Protein AF-A0AAV7REN8-F1 (afdb_monomer_lite)

Foldseek 3Di:
DDDDDDDDDDPPDPVVVPPDPPPPPDPDDPDDDDDDDDDDDDPDPPPPDDPVNVVVVVVVVVVVVVVVVVVVVVVVVVVVVVVVVVVVVVVVVVVVVVVVVVVVVVVVVVVVVVVVVVVVVVVVVVVVVCVVCVVPDDDPDDDPPQDQVCQVVVVQVVVCVVVDPPPPDRDDDPDDDDDDDDPPDDDPDPPDPPPDDPPDPDDDDDDDDDDDDDDDDDDD

Organism: Pleurodeles waltl (NCBI:txid8319)

Secondary structure (DSSP, 8-state):
-------------GGGGG------------PPPPS----PPP--------HHHHHHHHHHHHHHHHHHHHHHHHHHHHHHHHHHHHHHHHHHHHHHHHHHHHHHHHHHHHHHHHHHHHHHHHHHHHHHHHHHTTT--------TTS-TTTHHHHHHHHHHHHH-TT--S----S--------TTS---PPPP----------------------------

Radius of gyration: 48.17 Å; chains: 1; bounding box: 100×64×139 Å

Structure (mmCIF, N/CA/C/O backbone):
data_AF-A0AAV7REN8-F1
#
_entry.id   AF-A0AAV7REN8-F1
#
loop_
_atom_site.group_PDB
_atom_site.id
_atom_site.type_symbol
_atom_site.label_atom_id
_atom_site.label_alt_id
_atom_site.label_comp_id
_atom_site.label_asym_id
_atom_site.label_entity_id
_atom_site.label_seq_id
_atom_site.pdbx_PDB_ins_code
_atom_site.Cartn_x
_atom_site.Cartn_y
_atom_site.Cartn_z
_atom_site.occupancy
_atom_site.B_iso_or_equiv
_atom_site.auth_seq_id
_atom_site.auth_comp_id
_atom_site.auth_asym_id
_atom_site.auth_atom_id
_atom_site.pdbx_PDB_model_num
ATOM 1 N N . MET A 1 1 ? 22.027 20.955 16.875 1.00 44.16 1 MET A N 1
ATOM 2 C CA . MET A 1 1 ? 20.876 20.487 17.675 1.00 44.16 1 MET A CA 1
ATOM 3 C C . MET A 1 1 ? 19.980 19.649 16.776 1.00 44.16 1 MET A C 1
ATOM 5 O O . MET A 1 1 ? 19.365 20.213 15.886 1.00 44.16 1 MET A O 1
ATOM 9 N N . ALA A 1 2 ? 19.964 18.328 16.948 1.00 39.72 2 ALA A N 1
ATOM 10 C CA . ALA A 1 2 ? 19.007 17.435 16.291 1.00 39.72 2 ALA A CA 1
ATOM 11 C C . ALA A 1 2 ? 18.850 16.189 17.174 1.00 39.72 2 ALA A C 1
ATOM 13 O O . ALA A 1 2 ? 19.789 15.409 17.321 1.00 39.72 2 ALA A O 1
ATOM 14 N N . THR A 1 3 ? 17.705 16.052 17.839 1.00 47.38 3 THR A N 1
ATOM 15 C CA . THR A 1 3 ? 17.376 14.899 18.680 1.00 47.38 3 THR A CA 1
ATOM 16 C C . THR A 1 3 ? 16.633 13.859 17.845 1.00 47.38 3 THR A C 1
ATOM 18 O O . THR A 1 3 ? 15.525 14.088 17.369 1.00 47.38 3 THR A O 1
ATOM 21 N N . ASN A 1 4 ? 17.263 12.697 17.667 1.00 43.22 4 ASN A N 1
ATOM 22 C CA . ASN A 1 4 ? 16.641 11.503 17.107 1.00 43.22 4 ASN A CA 1
ATOM 23 C C . ASN A 1 4 ? 15.740 10.857 18.168 1.00 43.22 4 ASN A C 1
ATOM 25 O O . ASN A 1 4 ? 16.239 10.320 19.155 1.00 43.22 4 ASN A O 1
ATOM 29 N N . TYR A 1 5 ? 14.424 10.862 17.954 1.00 44.75 5 TYR A N 1
ATOM 30 C CA . TYR A 1 5 ? 13.487 10.039 18.721 1.00 44.75 5 TYR A CA 1
ATOM 31 C C . TYR A 1 5 ? 13.085 8.814 17.898 1.00 44.75 5 TYR A C 1
ATOM 33 O O . TYR A 1 5 ? 12.118 8.835 17.140 1.00 44.75 5 TYR A O 1
ATOM 41 N N . ALA A 1 6 ? 13.825 7.721 18.073 1.00 46.59 6 ALA A N 1
ATOM 42 C CA . ALA A 1 6 ? 13.421 6.401 17.607 1.00 46.59 6 ALA A CA 1
ATOM 43 C C . ALA A 1 6 ? 12.440 5.788 18.622 1.00 46.59 6 ALA A C 1
ATOM 45 O O . ALA A 1 6 ? 12.844 5.242 19.648 1.00 46.59 6 ALA A O 1
ATOM 46 N N . LYS A 1 7 ? 11.131 5.878 18.356 1.00 51.00 7 LYS A N 1
ATOM 47 C CA . LYS A 1 7 ? 10.121 5.116 19.106 1.00 51.00 7 LYS A CA 1
ATOM 48 C C . LYS A 1 7 ? 10.040 3.698 18.540 1.00 51.00 7 LYS A C 1
ATOM 50 O O . LYS A 1 7 ? 9.391 3.448 17.529 1.00 51.00 7 LYS A O 1
ATOM 55 N N . LYS A 1 8 ? 10.711 2.771 19.220 1.00 47.91 8 LYS A N 1
ATOM 56 C CA . LYS A 1 8 ? 10.604 1.323 19.021 1.00 47.91 8 LYS A CA 1
ATOM 57 C C . LYS A 1 8 ? 9.219 0.875 19.513 1.00 47.91 8 LYS A C 1
ATOM 59 O O . LYS A 1 8 ? 9.011 0.744 20.714 1.00 47.91 8 LYS A O 1
ATOM 64 N N . LYS A 1 9 ? 8.254 0.696 18.605 1.00 52.25 9 LYS A N 1
ATOM 65 C CA . LYS A 1 9 ? 6.974 0.048 18.932 1.00 52.25 9 LYS A CA 1
ATOM 66 C C . LYS A 1 9 ? 7.249 -1.435 19.179 1.00 52.25 9 LYS A C 1
ATOM 68 O O . LYS A 1 9 ? 7.664 -2.147 18.269 1.00 52.25 9 LYS A O 1
ATOM 73 N N . GLN A 1 10 ? 7.075 -1.880 20.419 1.00 50.72 10 GLN A N 1
ATOM 74 C CA . GLN A 1 10 ? 7.003 -3.300 20.736 1.00 50.72 10 GLN A CA 1
ATOM 75 C C . GLN A 1 10 ? 5.654 -3.817 20.228 1.00 50.72 10 GLN A C 1
ATOM 77 O O . GLN A 1 10 ? 4.607 -3.360 20.674 1.00 50.72 10 GLN A O 1
ATOM 82 N N . ASN A 1 11 ? 5.690 -4.729 19.255 1.00 45.84 11 ASN A N 1
ATOM 83 C CA . ASN A 1 11 ? 4.548 -5.566 18.905 1.00 45.84 11 ASN A CA 1
ATOM 84 C C . ASN A 1 11 ? 4.385 -6.597 20.023 1.00 45.84 11 ASN A C 1
ATOM 86 O O . ASN A 1 11 ? 5.053 -7.630 20.015 1.00 45.84 11 ASN A O 1
ATOM 90 N N . THR A 1 12 ? 3.535 -6.302 21.000 1.00 50.75 12 THR A N 1
ATOM 91 C CA . THR A 1 12 ? 3.044 -7.310 21.938 1.00 50.75 12 THR A CA 1
ATOM 92 C C . THR A 1 12 ? 2.030 -8.166 21.186 1.00 50.75 12 THR A C 1
ATOM 94 O O . THR A 1 12 ? 1.007 -7.678 20.710 1.00 50.75 12 THR A O 1
ATOM 97 N N . SER A 1 13 ? 2.371 -9.435 20.991 1.00 57.06 13 SER A N 1
ATOM 98 C CA . SER A 1 13 ? 1.540 -10.414 20.296 1.00 57.06 13 SER A CA 1
ATOM 99 C C . SER A 1 13 ? 0.243 -10.644 21.074 1.00 57.06 13 SER A C 1
ATOM 101 O O . SER A 1 13 ? 0.289 -10.899 22.275 1.00 57.06 13 SER A O 1
ATOM 103 N N . MET A 1 14 ? -0.914 -10.642 20.399 1.00 54.78 14 MET A N 1
ATOM 104 C CA . MET A 1 14 ? -2.210 -10.964 21.026 1.00 54.78 14 MET A CA 1
ATOM 105 C C . MET A 1 14 ? -2.250 -12.363 21.675 1.00 54.78 14 MET A C 1
ATOM 107 O O . MET A 1 14 ? -3.144 -12.644 22.469 1.00 54.78 14 MET A O 1
ATOM 111 N N . LYS A 1 15 ? -1.275 -13.241 21.388 1.00 58.03 15 LYS A N 1
ATOM 112 C CA . LYS A 1 15 ? -1.126 -14.530 22.081 1.00 58.03 15 LYS A CA 1
ATOM 113 C C . LYS A 1 15 ? -0.759 -14.392 23.563 1.00 58.03 15 LYS A C 1
ATOM 115 O O . LYS A 1 15 ? -1.138 -15.270 24.331 1.00 58.03 15 LYS A O 1
ATOM 120 N N . ASP A 1 16 ? -0.095 -13.311 23.969 1.00 57.00 16 ASP A N 1
ATOM 121 C CA . ASP A 1 16 ? 0.385 -13.153 25.350 1.00 57.00 16 ASP A CA 1
ATOM 122 C C . ASP A 1 16 ? -0.708 -12.656 26.314 1.00 57.00 16 ASP A C 1
ATOM 124 O O . ASP A 1 16 ? -0.565 -12.775 27.526 1.00 57.00 16 ASP A O 1
ATOM 128 N N . MET A 1 17 ? -1.844 -12.164 25.800 1.00 55.62 17 MET A N 1
ATOM 129 C CA . MET A 1 17 ? -2.991 -11.738 26.620 1.00 55.62 17 MET A CA 1
ATOM 130 C C . MET A 1 17 ? -3.976 -12.872 26.953 1.00 55.62 17 MET A C 1
ATOM 132 O O . MET A 1 17 ? -4.926 -12.660 27.701 1.00 55.62 17 MET A O 1
ATOM 136 N N . LEU A 1 18 ? -3.762 -14.079 26.417 1.00 54.84 18 LEU A N 1
ATOM 137 C CA . LEU A 1 18 ? -4.640 -15.245 26.598 1.00 54.84 18 LEU A CA 1
ATOM 138 C C . LEU A 1 18 ? -4.083 -16.280 27.592 1.00 54.84 18 LEU A C 1
ATOM 140 O O . LEU A 1 18 ? -4.470 -17.452 27.553 1.00 54.84 18 LEU A O 1
ATOM 144 N N . GLN A 1 19 ? -3.205 -15.870 28.512 1.00 53.00 19 GLN A N 1
ATOM 145 C CA . GLN A 1 19 ? -2.880 -16.692 29.679 1.00 53.00 19 GLN A CA 1
ATOM 146 C C . GLN A 1 19 ? -4.094 -16.751 30.611 1.00 53.00 19 GLN A C 1
ATOM 148 O O . GLN A 1 19 ? -4.355 -15.858 31.413 1.00 53.00 19 GLN A O 1
ATOM 153 N N . LYS A 1 20 ? -4.865 -17.829 30.451 1.00 54.38 20 LYS A N 1
ATOM 154 C CA . LYS A 1 20 ? -5.934 -18.235 31.362 1.00 54.38 20 LYS A CA 1
ATOM 155 C C . LYS A 1 20 ? -5.379 -18.301 32.795 1.00 54.38 20 LYS A C 1
ATOM 157 O O . LYS A 1 20 ? -4.317 -18.897 32.975 1.00 54.38 20 LYS A O 1
ATOM 162 N N . PRO A 1 21 ? -6.073 -17.761 33.810 1.00 51.25 21 PRO A N 1
ATOM 163 C CA . PRO A 1 21 ? -5.724 -18.052 35.190 1.00 51.25 21 PRO A CA 1
ATOM 164 C C . PRO A 1 21 ? -5.939 -19.545 35.456 1.00 51.25 21 PRO A C 1
ATOM 166 O O . PRO A 1 21 ? -7.007 -20.099 35.186 1.00 51.25 21 PRO A O 1
ATOM 169 N N . ASP A 1 22 ? -4.887 -20.187 35.952 1.00 44.84 22 ASP A N 1
ATOM 170 C CA . ASP A 1 22 ? -4.844 -21.595 36.320 1.00 44.84 22 ASP A CA 1
ATOM 171 C C . ASP A 1 22 ? -5.671 -21.803 37.602 1.00 44.84 22 ASP A C 1
ATOM 173 O O . ASP A 1 22 ? -5.183 -21.701 38.727 1.00 44.84 22 ASP A O 1
ATOM 177 N N . LEU A 1 23 ? -6.979 -22.014 37.443 1.00 51.75 23 LEU A N 1
ATOM 178 C CA . LEU A 1 23 ? -7.896 -22.372 38.527 1.00 51.75 23 LEU A CA 1
ATOM 179 C C . LEU A 1 23 ? -7.771 -23.871 38.822 1.00 51.75 23 LEU A C 1
ATOM 181 O O . LEU A 1 23 ? -8.665 -24.663 38.532 1.00 51.75 23 LEU A O 1
ATOM 185 N N . THR A 1 24 ? -6.652 -24.259 39.434 1.00 44.69 24 THR A N 1
ATOM 186 C CA . THR A 1 24 ? -6.534 -25.564 40.093 1.00 44.69 24 THR A CA 1
ATOM 187 C C . THR A 1 24 ? -6.873 -25.402 41.573 1.00 44.69 24 THR A C 1
ATOM 189 O O . THR A 1 24 ? -6.007 -25.314 42.440 1.00 44.69 24 THR A O 1
ATOM 192 N N . THR A 1 25 ? -8.168 -25.339 41.876 1.00 50.00 25 THR A N 1
ATOM 193 C CA . THR A 1 25 ? -8.682 -25.481 43.241 1.00 50.00 25 THR A CA 1
ATOM 194 C C . THR A 1 25 ? -8.560 -26.950 43.649 1.00 50.00 25 THR A C 1
ATOM 196 O O . THR A 1 25 ? -9.419 -27.766 43.331 1.00 50.00 25 THR A O 1
ATOM 199 N N . ARG A 1 26 ? -7.481 -27.310 44.350 1.00 40.78 26 ARG A N 1
ATOM 200 C CA . ARG A 1 26 ? -7.369 -28.593 45.055 1.00 40.78 26 ARG A CA 1
ATOM 201 C C . ARG A 1 26 ? -7.635 -28.353 46.538 1.00 40.78 26 ARG A C 1
ATOM 203 O O . ARG A 1 26 ? -6.718 -28.108 47.312 1.00 40.78 26 ARG A O 1
ATOM 210 N N . VAL A 1 27 ? -8.910 -28.414 46.919 1.00 48.69 27 VAL A N 1
ATOM 211 C CA . VAL A 1 27 ? -9.302 -28.676 48.308 1.00 48.69 27 VAL A CA 1
ATOM 212 C C . VAL A 1 27 ? -8.974 -30.144 48.562 1.00 48.69 27 VAL A C 1
ATOM 214 O O . VAL A 1 27 ? -9.631 -31.032 48.029 1.00 48.69 27 VAL A O 1
ATOM 217 N N . GLN A 1 28 ? -7.907 -30.398 49.312 1.00 45.88 28 GLN A N 1
ATOM 218 C CA . GLN A 1 28 ? -7.601 -31.715 49.852 1.00 45.88 28 GLN A CA 1
ATOM 219 C C . GLN A 1 28 ? -7.585 -31.562 51.370 1.00 45.88 28 GLN A C 1
ATOM 221 O O . GLN A 1 28 ? -6.652 -31.003 51.937 1.00 45.88 28 GLN A O 1
ATOM 226 N N . GLY A 1 29 ? -8.678 -31.989 51.989 1.00 42.97 29 GLY A N 1
ATOM 227 C CA . GLY A 1 29 ? -8.903 -31.944 53.427 1.00 42.97 29 GLY A CA 1
ATOM 228 C C . GLY A 1 29 ? -9.813 -33.091 53.842 1.00 42.97 29 GLY A C 1
ATOM 229 O O . GLY A 1 29 ? -10.822 -32.855 54.487 1.00 42.97 29 GLY A O 1
ATOM 230 N N . ASP A 1 30 ? -9.473 -34.309 53.419 1.00 50.91 30 ASP A N 1
ATOM 231 C CA . ASP A 1 30 ? -9.936 -35.532 54.075 1.00 50.91 30 ASP A CA 1
ATOM 232 C C . ASP A 1 30 ? -8.805 -35.980 55.003 1.00 50.91 30 ASP A C 1
ATOM 234 O O . ASP A 1 30 ? -7.856 -36.642 54.576 1.00 50.91 30 ASP A O 1
ATOM 238 N N . GLU A 1 31 ? -8.876 -35.561 56.265 1.00 48.84 31 GLU A N 1
ATOM 239 C CA . GLU A 1 31 ? -8.085 -36.152 57.340 1.00 48.84 31 GLU A CA 1
ATOM 240 C C . GLU A 1 31 ? -9.005 -37.080 58.156 1.00 48.84 31 GLU A C 1
ATOM 242 O O . GLU A 1 31 ? -10.063 -36.642 58.621 1.00 48.84 31 GLU A O 1
ATOM 247 N N . PRO A 1 32 ? -8.663 -38.371 58.313 1.00 53.31 32 PRO A N 1
ATOM 248 C CA . PRO A 1 32 ? -9.454 -39.295 59.108 1.00 53.31 32 PRO A CA 1
ATOM 249 C C . PRO A 1 32 ? -9.181 -39.076 60.601 1.00 53.31 32 PRO A C 1
ATOM 251 O O . PRO A 1 32 ? -8.044 -39.158 61.063 1.00 53.31 32 PRO A O 1
ATOM 254 N N . LEU A 1 33 ? -10.245 -38.844 61.371 1.00 53.09 33 LEU A N 1
ATOM 255 C CA . LEU A 1 33 ? -10.188 -38.793 62.832 1.00 53.09 33 LEU A CA 1
ATOM 256 C C . LEU A 1 33 ? -9.818 -40.175 63.422 1.00 53.09 33 LEU A C 1
ATOM 258 O O . LEU A 1 33 ? -10.378 -41.190 62.995 1.00 53.09 33 LEU A O 1
ATOM 262 N N . PRO A 1 34 ? -8.922 -40.238 64.426 1.00 61.75 34 PRO A N 1
ATOM 263 C CA . PRO A 1 34 ? -8.568 -41.476 65.114 1.00 61.75 34 PRO A CA 1
ATOM 264 C C . PRO A 1 34 ? -9.673 -41.912 66.096 1.00 61.75 34 PRO A C 1
ATOM 266 O O . PRO A 1 34 ? -10.331 -41.061 66.703 1.00 61.75 34 PRO A O 1
ATOM 269 N N . PRO A 1 35 ? -9.875 -43.224 66.319 1.00 56.56 35 PRO A N 1
ATOM 270 C CA . PRO A 1 35 ? -10.833 -43.703 67.299 1.00 56.56 35 PRO A CA 1
ATOM 271 C C . PRO A 1 35 ? -10.209 -43.719 68.700 1.00 56.56 35 PRO A C 1
ATOM 273 O O . PRO A 1 35 ? -9.166 -44.327 68.924 1.00 56.56 35 PRO A O 1
ATOM 276 N N . GLY A 1 36 ? -10.916 -43.121 69.658 1.00 56.91 36 GLY A N 1
ATOM 277 C CA . GLY A 1 36 ? -10.794 -43.468 71.072 1.00 56.91 36 GLY A CA 1
ATOM 278 C C . GLY A 1 36 ? -9.757 -42.683 71.871 1.00 56.91 36 GLY A C 1
ATOM 279 O O . GLY A 1 36 ? -8.649 -43.155 72.101 1.00 56.91 36 GLY A O 1
ATOM 280 N N . GLN A 1 37 ? -10.191 -41.563 72.449 1.00 46.50 37 GLN A N 1
ATOM 281 C CA . GLN A 1 37 ? -9.784 -41.197 73.804 1.00 46.50 37 GLN A CA 1
ATOM 282 C C . GLN A 1 37 ? -11.034 -40.823 74.601 1.00 46.50 37 GLN A C 1
ATOM 284 O O . GLN A 1 37 ? -11.769 -39.903 74.249 1.00 46.50 37 GLN A O 1
ATOM 289 N N . LEU A 1 38 ? -11.287 -41.613 75.645 1.00 52.88 38 LEU A N 1
ATOM 290 C CA . LEU A 1 38 ? -12.213 -41.317 76.731 1.00 52.88 38 LEU A CA 1
ATOM 291 C C . LEU A 1 38 ? -11.809 -39.976 77.350 1.00 52.88 38 LEU A C 1
ATOM 293 O O . LEU A 1 38 ? -10.832 -39.905 78.089 1.00 52.88 38 LEU A O 1
ATOM 297 N N . LEU A 1 39 ? -12.551 -38.923 77.019 1.00 44.59 39 LEU A N 1
ATOM 298 C CA . LEU A 1 39 ? -12.510 -37.660 77.739 1.00 44.59 39 LEU A CA 1
ATOM 299 C C . LEU A 1 39 ? -13.507 -37.774 78.887 1.00 44.59 39 LEU A C 1
ATOM 301 O O . LEU A 1 39 ? -14.707 -37.958 78.676 1.00 44.59 39 LEU A O 1
ATOM 305 N N . GLU A 1 40 ? -12.962 -37.751 80.098 1.00 49.78 40 GLU A N 1
ATOM 306 C CA . GLU A 1 40 ? -13.701 -37.715 81.349 1.00 49.78 40 GLU A CA 1
ATOM 307 C C . GLU A 1 40 ? -14.786 -36.639 81.291 1.00 49.78 40 GLU A C 1
ATOM 309 O O . GLU A 1 40 ? -14.545 -35.493 80.910 1.00 49.78 40 GLU A O 1
ATOM 314 N N . MET A 1 41 ? -15.997 -37.038 81.668 1.00 50.69 41 MET A N 1
ATOM 315 C CA . MET A 1 41 ? -17.112 -36.132 81.879 1.00 50.69 41 MET A CA 1
ATOM 316 C C . MET A 1 41 ? -16.744 -35.140 82.994 1.00 50.69 41 MET A C 1
ATOM 318 O O . MET A 1 41 ? -16.552 -35.581 84.131 1.00 50.69 41 MET A O 1
ATOM 322 N N . PRO A 1 42 ? -16.694 -33.817 82.749 1.00 49.34 42 PRO A N 1
ATOM 323 C CA . PRO A 1 42 ? -16.816 -32.878 83.844 1.00 49.34 42 PRO A CA 1
ATOM 324 C C . PRO A 1 42 ? -18.241 -33.009 84.378 1.00 49.34 42 PRO A C 1
ATOM 326 O O . PRO A 1 42 ? -19.220 -32.827 83.657 1.00 49.34 42 PRO A O 1
ATOM 329 N N . THR A 1 43 ? -18.337 -33.396 85.644 1.00 46.78 43 THR A N 1
ATOM 330 C CA . THR A 1 43 ? -19.567 -33.447 86.422 1.00 46.78 43 THR A CA 1
ATOM 331 C C . THR A 1 43 ? -20.368 -32.168 86.208 1.00 46.78 43 THR A C 1
ATOM 333 O O . THR A 1 43 ? -19.888 -31.071 86.506 1.00 46.78 43 THR A O 1
ATOM 336 N N . ASP A 1 44 ? -21.586 -32.332 85.691 1.00 47.78 44 ASP A N 1
ATOM 337 C CA . ASP A 1 44 ? -22.588 -31.286 85.538 1.00 47.78 44 ASP A CA 1
ATOM 338 C C . ASP A 1 44 ? -22.726 -30.488 86.836 1.00 47.78 44 ASP A C 1
ATOM 340 O O . ASP A 1 44 ? -23.378 -30.905 87.793 1.00 47.78 44 ASP A O 1
ATOM 344 N N . THR A 1 45 ? -22.145 -29.294 86.851 1.00 45.19 45 THR A N 1
ATOM 345 C CA . THR A 1 45 ? -22.630 -28.220 87.710 1.00 45.19 45 THR A CA 1
ATOM 346 C C . THR A 1 45 ? -23.492 -27.339 86.816 1.00 45.19 45 THR A C 1
ATOM 348 O O . THR A 1 45 ? -23.037 -26.330 86.285 1.00 45.19 45 THR A O 1
ATOM 351 N N . GLN A 1 46 ? -24.734 -27.774 86.572 1.00 48.94 46 GLN A N 1
ATOM 352 C CA . GLN A 1 46 ? -25.757 -26.930 85.956 1.00 48.94 46 GLN A CA 1
ATOM 353 C C . GLN A 1 46 ? -26.089 -25.791 86.920 1.00 48.94 46 GLN A C 1
ATOM 355 O O . GLN A 1 46 ? -26.961 -25.900 87.781 1.00 48.94 46 GLN A O 1
ATOM 360 N N . THR A 1 47 ? -25.393 -24.672 86.762 1.00 55.12 47 THR A N 1
ATOM 361 C CA . THR A 1 47 ? -25.883 -23.382 87.235 1.00 55.12 47 THR A CA 1
ATOM 362 C C . THR A 1 47 ? -27.097 -23.026 86.368 1.00 55.12 47 THR A C 1
ATOM 364 O O . THR A 1 47 ? -26.985 -23.046 85.139 1.00 55.12 47 THR A O 1
ATOM 367 N N . PRO A 1 48 ? -28.279 -22.747 86.944 1.00 47.91 48 PRO A N 1
ATOM 368 C CA . PRO A 1 48 ? -29.468 -22.454 86.158 1.00 47.91 48 PRO A CA 1
ATOM 369 C C . PRO A 1 48 ? -29.255 -21.143 85.398 1.00 47.91 48 PRO A C 1
ATOM 371 O O . PRO A 1 48 ? -29.220 -20.078 86.006 1.00 47.91 48 PRO A O 1
ATOM 374 N N . ALA A 1 49 ? -29.111 -21.230 84.072 1.00 52.19 49 ALA A N 1
ATOM 375 C CA . ALA A 1 49 ? -29.065 -20.066 83.196 1.00 52.19 49 ALA A CA 1
ATOM 376 C C . ALA A 1 49 ? -30.298 -19.192 83.458 1.00 52.19 49 ALA A C 1
ATOM 378 O O . ALA A 1 49 ? -31.447 -19.593 83.222 1.00 52.19 49 ALA A O 1
ATOM 379 N N . THR A 1 50 ? -30.045 -18.006 83.993 1.00 56.91 50 THR A N 1
ATOM 380 C CA . THR A 1 50 ? -31.036 -16.982 84.294 1.00 56.91 50 THR A CA 1
ATOM 381 C C . THR A 1 50 ? -31.759 -16.585 83.003 1.00 56.91 50 THR A C 1
ATOM 383 O O . THR A 1 50 ? -31.177 -16.594 81.920 1.00 56.91 50 THR A O 1
ATOM 386 N N . LYS A 1 51 ? -33.055 -16.239 83.072 1.00 60.28 51 LYS A N 1
ATOM 387 C CA . LYS A 1 51 ? -33.846 -15.812 81.890 1.00 60.28 51 LYS A CA 1
ATOM 388 C C . LYS A 1 51 ? -33.180 -14.675 81.093 1.00 60.28 51 LYS A C 1
ATOM 390 O O . LYS A 1 51 ? -33.450 -14.530 79.903 1.00 60.28 51 LYS A O 1
ATOM 395 N N . GLU A 1 52 ? -32.311 -13.911 81.745 1.00 61.84 52 GLU A N 1
ATOM 396 C CA . GLU A 1 52 ? -31.516 -12.821 81.183 1.00 61.84 52 GLU A CA 1
ATOM 397 C C . GLU A 1 52 ? -30.451 -13.308 80.177 1.00 61.84 52 GLU A C 1
ATOM 399 O O . GLU A 1 52 ? -30.305 -12.697 79.119 1.00 61.84 52 GLU A O 1
ATOM 404 N N . ASP A 1 53 ? -29.812 -14.464 80.400 1.00 69.56 53 ASP A N 1
ATOM 405 C CA . ASP A 1 53 ? -28.751 -14.994 79.520 1.00 69.56 53 ASP A CA 1
ATOM 406 C C . ASP A 1 53 ? -29.291 -15.462 78.160 1.00 69.56 53 ASP A C 1
ATOM 408 O O . ASP A 1 53 ? -28.666 -15.277 77.114 1.00 69.56 53 ASP A O 1
ATOM 412 N N . LYS A 1 54 ? -30.505 -16.028 78.147 1.00 76.44 54 LYS A N 1
ATOM 413 C CA . LYS A 1 54 ? -31.178 -16.445 76.903 1.00 76.44 54 LYS A CA 1
ATOM 414 C C . LYS A 1 54 ? -31.591 -15.247 76.049 1.00 76.44 54 LYS A C 1
ATOM 416 O O . LYS A 1 54 ? -31.533 -15.322 74.824 1.00 76.44 54 LYS A O 1
ATOM 421 N N . HIS A 1 55 ? -32.004 -14.153 76.688 1.00 77.56 55 HIS A N 1
ATOM 422 C CA . HIS A 1 55 ? -32.345 -12.913 75.993 1.00 77.56 55 HIS A CA 1
ATOM 423 C C . HIS A 1 55 ? -31.111 -12.240 75.388 1.00 77.56 55 HIS A C 1
ATOM 425 O O . HIS A 1 55 ? -31.194 -11.735 74.268 1.00 77.56 55 HIS A O 1
ATOM 431 N N . LEU A 1 56 ? -29.973 -12.281 76.088 1.00 82.31 56 LEU A N 1
ATOM 432 C CA . LEU A 1 56 ? -28.703 -11.760 75.588 1.00 82.31 56 LEU A CA 1
ATOM 433 C C . LEU A 1 56 ? -28.217 -12.546 74.359 1.00 82.31 56 LEU A C 1
ATOM 435 O O . LEU A 1 56 ? -27.946 -11.949 73.320 1.00 82.31 56 LEU A O 1
ATOM 439 N N . LEU A 1 57 ? -28.242 -13.882 74.423 1.00 86.25 57 LEU A N 1
ATOM 440 C CA . LEU A 1 57 ? -27.854 -14.745 73.301 1.00 86.25 57 LEU A CA 1
ATOM 441 C C . LEU A 1 57 ? -28.736 -14.525 72.058 1.00 86.25 57 LEU A C 1
ATOM 443 O O . LEU A 1 57 ? -28.246 -14.498 70.930 1.00 86.25 57 LEU A O 1
ATOM 447 N N . LEU A 1 58 ? -30.046 -14.340 72.252 1.00 88.31 58 LEU A N 1
ATOM 448 C CA . LEU A 1 58 ? -30.978 -14.065 71.157 1.00 88.31 58 LEU A CA 1
ATOM 449 C C . LEU A 1 58 ? -30.750 -12.671 70.545 1.00 88.31 58 LEU A C 1
ATOM 451 O O . LEU A 1 58 ? -30.913 -12.492 69.336 1.00 88.31 58 LEU A O 1
ATOM 455 N N . ALA A 1 59 ? -30.382 -11.681 71.361 1.00 88.50 59 ALA A N 1
ATOM 456 C CA . ALA A 1 59 ? -30.025 -10.348 70.888 1.00 88.50 59 ALA A CA 1
ATOM 457 C C . ALA A 1 59 ? -28.725 -10.375 70.068 1.00 88.50 59 ALA A C 1
ATOM 459 O O . ALA A 1 59 ? -28.677 -9.790 68.983 1.00 88.50 59 ALA A O 1
ATOM 460 N N . ASP A 1 60 ? -27.714 -11.116 70.526 1.00 90.69 60 ASP A N 1
ATOM 461 C CA . ASP A 1 60 ? -26.454 -11.305 69.804 1.00 90.69 60 ASP A CA 1
ATOM 462 C C . ASP A 1 60 ? -26.659 -12.056 68.484 1.00 90.69 60 ASP A C 1
ATOM 464 O O . ASP A 1 60 ? -26.101 -11.668 67.456 1.00 90.69 60 ASP A O 1
ATOM 468 N N . PHE A 1 61 ? -27.536 -13.064 68.464 1.00 92.31 61 PHE A N 1
ATOM 469 C CA . PHE A 1 61 ? -27.891 -13.781 67.240 1.00 92.31 61 PHE A CA 1
ATOM 470 C C . PHE A 1 61 ? -28.601 -12.877 66.220 1.00 92.31 61 PHE A C 1
ATOM 472 O O . PHE A 1 61 ? -28.223 -12.848 65.047 1.00 92.31 61 PHE A O 1
ATOM 479 N N . HIS A 1 62 ? -29.574 -12.065 66.652 1.00 92.38 62 HIS A N 1
ATOM 480 C CA . HIS A 1 62 ? -30.209 -11.073 65.774 1.00 92.38 62 HIS A CA 1
ATOM 481 C C . HIS A 1 62 ? -29.211 -10.031 65.260 1.00 92.38 62 HIS A C 1
ATOM 483 O O . HIS A 1 62 ? -29.277 -9.628 64.097 1.00 92.38 62 HIS A O 1
ATOM 489 N N . LYS A 1 63 ? -28.265 -9.604 66.102 1.00 93.19 63 LYS A N 1
ATOM 490 C CA . LYS A 1 63 ? -27.205 -8.673 65.711 1.00 93.19 63 LYS A CA 1
ATOM 491 C C . LYS A 1 63 ? -26.279 -9.287 64.658 1.00 93.19 63 LYS A C 1
ATOM 493 O O . LYS A 1 63 ? -25.975 -8.614 63.675 1.00 93.19 63 LYS A O 1
ATOM 498 N N . ALA A 1 64 ? -25.898 -10.556 64.815 1.00 93.25 64 ALA A N 1
ATOM 499 C CA . ALA A 1 64 ? -25.091 -11.292 63.845 1.00 93.25 64 ALA A CA 1
ATOM 500 C C . ALA A 1 64 ? -25.819 -11.475 62.503 1.00 93.25 64 ALA A C 1
ATOM 502 O O . ALA A 1 64 ? -25.237 -11.209 61.452 1.00 93.25 64 ALA A O 1
ATOM 503 N N . ILE A 1 65 ? -27.109 -11.838 62.525 1.00 95.19 65 ILE A N 1
ATOM 504 C CA . ILE A 1 65 ? -27.929 -11.932 61.307 1.00 95.19 65 ILE A CA 1
ATOM 505 C C . ILE A 1 65 ? -28.016 -10.578 60.605 1.00 95.19 65 ILE A C 1
ATOM 507 O O . ILE A 1 65 ? -27.823 -10.509 59.395 1.00 95.19 65 ILE A O 1
ATOM 511 N N . ASN A 1 66 ? -28.270 -9.495 61.341 1.00 94.00 66 ASN A N 1
ATOM 512 C CA . ASN A 1 66 ? -28.365 -8.160 60.754 1.00 94.00 66 ASN A CA 1
ATOM 513 C C . ASN A 1 66 ? -27.034 -7.693 60.152 1.00 94.00 66 ASN A C 1
ATOM 515 O O . ASN A 1 66 ? -27.041 -7.095 59.077 1.00 94.00 66 ASN A O 1
ATOM 519 N N . ALA A 1 67 ? -25.906 -7.988 60.805 1.00 94.19 67 ALA A N 1
ATOM 520 C CA . ALA A 1 67 ? -24.576 -7.702 60.272 1.00 94.19 67 ALA A CA 1
ATOM 521 C C . ALA A 1 67 ? -24.325 -8.466 58.962 1.00 94.19 67 ALA A C 1
ATOM 523 O O . ALA A 1 67 ? -23.990 -7.853 57.951 1.00 94.19 67 ALA A O 1
ATOM 524 N N . LEU A 1 68 ? -24.611 -9.773 58.943 1.00 95.62 68 LEU A N 1
ATOM 525 C CA . LEU A 1 68 ? -24.498 -10.602 57.742 1.00 95.62 68 LEU A CA 1
ATOM 526 C C . LEU A 1 68 ? -25.392 -10.078 56.607 1.00 95.62 68 LEU A C 1
ATOM 528 O O . LEU A 1 68 ? -24.968 -9.988 55.459 1.00 95.62 68 LEU A O 1
ATOM 532 N N . HIS A 1 69 ? -26.625 -9.683 56.928 1.00 95.38 69 HIS A N 1
ATOM 533 C CA . HIS A 1 69 ? -27.572 -9.147 55.954 1.00 95.38 69 HIS A CA 1
ATOM 534 C C . HIS A 1 69 ? -27.103 -7.806 55.365 1.00 95.38 69 HIS A C 1
ATOM 536 O O . HIS A 1 69 ? -27.336 -7.528 54.187 1.00 95.38 69 HIS A O 1
ATOM 542 N N . GLN A 1 70 ? -26.445 -6.964 56.167 1.00 95.56 70 GLN A N 1
ATOM 543 C CA . GLN A 1 70 ? -25.837 -5.722 55.688 1.00 95.56 70 GLN A CA 1
ATOM 544 C C . GLN A 1 70 ? -24.629 -5.990 54.792 1.00 95.56 70 GLN A C 1
ATOM 546 O O . GLN A 1 70 ? -24.514 -5.353 53.746 1.00 95.56 70 GLN A O 1
ATOM 551 N N . ASP A 1 71 ? -23.774 -6.942 55.154 1.00 96.50 71 ASP A N 1
ATOM 552 C CA . ASP A 1 71 ? -22.612 -7.294 54.339 1.00 96.50 71 ASP A CA 1
ATOM 553 C C . ASP A 1 71 ? -23.025 -7.909 53.000 1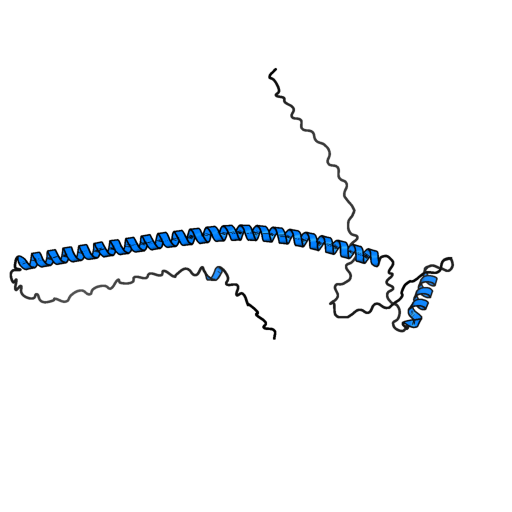.00 96.50 71 ASP A C 1
ATOM 555 O O . ASP A 1 71 ? -22.508 -7.494 51.967 1.00 96.50 71 ASP A O 1
ATOM 559 N N . PHE A 1 72 ? -24.044 -8.776 52.971 1.00 96.44 72 PHE A N 1
ATOM 560 C CA . PHE A 1 72 ? -24.621 -9.260 51.711 1.00 96.44 72 PHE A CA 1
ATOM 561 C C . PHE A 1 72 ? -25.174 -8.133 50.837 1.00 96.44 72 PHE A C 1
ATOM 563 O O . PHE A 1 72 ? -24.994 -8.134 49.622 1.00 96.44 72 PHE A O 1
ATOM 570 N N . LYS A 1 73 ? -25.848 -7.143 51.432 1.00 97.19 73 LYS A N 1
ATOM 571 C CA . LYS A 1 73 ? -26.333 -5.985 50.669 1.00 97.19 73 LYS A CA 1
ATOM 572 C C . LYS A 1 73 ? -25.186 -5.155 50.100 1.00 97.19 73 LYS A C 1
ATOM 574 O O . LYS A 1 73 ? -25.301 -4.675 48.975 1.00 97.19 73 LYS A O 1
ATOM 579 N N . ARG A 1 74 ? -24.092 -4.993 50.850 1.00 96.62 74 ARG A N 1
ATOM 580 C CA . ARG A 1 74 ? -22.891 -4.297 50.369 1.00 96.62 74 ARG A CA 1
ATOM 581 C C . ARG A 1 74 ? -22.248 -5.046 49.211 1.00 96.62 74 ARG A C 1
ATOM 583 O O . ARG A 1 74 ? -22.057 -4.441 48.165 1.00 96.62 74 ARG A O 1
ATOM 590 N N . THR A 1 75 ? -22.010 -6.350 49.349 1.00 96.75 75 THR A N 1
ATOM 591 C CA . THR A 1 75 ? -21.383 -7.148 48.284 1.00 96.75 75 THR A CA 1
ATOM 592 C C . THR A 1 75 ? -22.229 -7.183 47.017 1.00 96.75 75 THR A C 1
ATOM 594 O O . THR A 1 75 ? -21.686 -7.028 45.928 1.00 96.75 75 THR A O 1
ATOM 597 N N . LEU A 1 76 ? -23.556 -7.299 47.136 1.00 96.81 76 LEU A N 1
ATOM 598 C CA . LEU A 1 76 ? -24.457 -7.189 45.986 1.00 96.81 76 LEU A CA 1
ATOM 599 C C . LEU A 1 76 ? -24.416 -5.797 45.352 1.00 96.81 76 LEU A C 1
ATOM 601 O O . LEU A 1 76 ? -24.419 -5.687 44.129 1.00 96.81 76 LEU A O 1
ATOM 605 N N . SER A 1 77 ? -24.355 -4.736 46.162 1.00 97.38 77 SER A N 1
ATOM 606 C CA . SER A 1 77 ? -24.244 -3.371 45.642 1.00 97.38 77 SER A CA 1
ATOM 607 C C . SER A 1 77 ? -22.923 -3.140 44.913 1.00 97.38 77 SER A C 1
ATOM 609 O O . SER A 1 77 ? -22.910 -2.484 43.876 1.00 97.38 77 SER A O 1
ATOM 611 N N . ASP A 1 78 ? -21.821 -3.669 45.436 1.00 97.62 78 ASP A N 1
ATOM 612 C CA . ASP A 1 78 ? -20.504 -3.517 44.824 1.00 97.62 78 ASP A CA 1
ATOM 613 C C . ASP A 1 78 ? -20.376 -4.364 43.556 1.00 97.62 78 ASP A C 1
ATOM 615 O O . ASP A 1 78 ? -19.808 -3.903 42.566 1.00 97.62 78 ASP A O 1
ATOM 619 N N . LEU A 1 79 ? -20.991 -5.551 43.536 1.00 97.19 79 LEU A N 1
ATOM 620 C CA . LEU A 1 79 ? -21.106 -6.356 42.326 1.00 97.19 79 LEU A CA 1
ATOM 621 C C . LEU A 1 79 ? -21.922 -5.633 41.244 1.00 97.19 79 LEU A C 1
ATOM 623 O O . LEU A 1 79 ? -21.478 -5.578 40.102 1.00 97.19 79 LEU A O 1
ATOM 627 N N . ASP A 1 80 ? -23.069 -5.033 41.589 1.00 97.81 80 ASP A N 1
ATOM 628 C CA . ASP A 1 80 ? -23.889 -4.265 40.636 1.00 97.81 80 ASP A CA 1
ATOM 629 C C . ASP A 1 80 ? -23.110 -3.084 40.037 1.00 97.81 80 ASP A C 1
ATOM 631 O O . ASP A 1 80 ? -23.144 -2.867 38.826 1.00 97.81 80 ASP A O 1
ATOM 635 N N . LYS A 1 81 ? -22.336 -2.359 40.858 1.00 97.50 81 LYS A N 1
ATOM 636 C CA . LYS A 1 81 ? -21.451 -1.290 40.367 1.00 97.50 81 LYS A CA 1
ATOM 637 C C . LYS A 1 81 ? -20.402 -1.831 39.402 1.00 97.50 81 LYS A C 1
ATOM 639 O O . LYS A 1 81 ? -20.255 -1.283 38.316 1.00 97.50 81 LYS A O 1
ATOM 644 N N . SER A 1 82 ? -19.723 -2.918 39.766 1.00 98.00 82 SER A N 1
ATOM 645 C CA . SER A 1 82 ? -18.687 -3.517 38.922 1.00 98.00 82 SER A CA 1
ATOM 646 C C . SER A 1 82 ? -19.245 -3.996 37.579 1.00 98.00 82 SER A C 1
ATOM 648 O O . SER A 1 82 ? -18.621 -3.778 36.544 1.00 98.00 82 SER A O 1
ATOM 650 N N . VAL A 1 83 ? -20.449 -4.578 37.570 1.00 97.88 83 VAL A N 1
ATOM 651 C CA . VAL A 1 83 ? -21.132 -4.987 36.334 1.00 97.88 83 VAL A CA 1
ATOM 652 C C . VAL A 1 83 ? -21.454 -3.776 35.455 1.00 97.88 83 VAL A C 1
ATOM 654 O O . VAL A 1 83 ? -21.186 -3.813 34.257 1.00 97.88 83 VAL A O 1
ATOM 657 N N . ARG A 1 84 ? -21.969 -2.681 36.030 1.00 97.75 84 ARG A N 1
ATOM 658 C CA . ARG A 1 84 ? -22.254 -1.443 35.278 1.00 97.75 84 ARG A CA 1
ATOM 659 C C . ARG A 1 84 ? -20.993 -0.779 34.732 1.00 97.75 84 ARG A C 1
ATOM 661 O O . ARG A 1 84 ? -21.003 -0.256 33.621 1.00 97.75 84 ARG A O 1
ATOM 668 N N . GLU A 1 85 ? -19.912 -0.781 35.504 1.00 97.88 85 GLU A N 1
ATOM 669 C CA . GLU A 1 85 ? -18.616 -0.264 35.057 1.00 97.88 85 GLU A CA 1
ATOM 670 C C . GLU A 1 85 ? -18.061 -1.094 33.898 1.00 97.88 85 GLU A C 1
ATOM 672 O O . GLU A 1 85 ? -17.586 -0.531 32.911 1.00 97.88 85 GLU A O 1
ATOM 677 N N . LEU A 1 86 ? -18.170 -2.422 33.986 1.00 97.81 86 LEU A N 1
ATOM 678 C CA . LEU A 1 86 ? -17.738 -3.320 32.923 1.00 97.81 86 LEU A CA 1
ATOM 679 C C . LEU A 1 86 ? -18.560 -3.123 31.642 1.00 97.81 86 LEU A C 1
ATOM 681 O O . LEU A 1 86 ? -17.979 -3.096 30.562 1.00 97.81 86 LEU A O 1
ATOM 685 N N . ASP A 1 87 ? -19.874 -2.934 31.758 1.00 98.19 87 ASP A N 1
ATOM 686 C CA . ASP A 1 87 ? -20.772 -2.653 30.630 1.00 98.19 87 ASP A CA 1
ATOM 687 C C . ASP A 1 87 ? -20.429 -1.319 29.936 1.00 98.19 87 ASP A C 1
ATOM 689 O O . ASP A 1 87 ? -20.286 -1.242 28.714 1.00 98.19 87 ASP A O 1
ATOM 693 N N . SER A 1 88 ? -20.168 -0.271 30.721 1.00 97.69 88 SER A N 1
ATOM 694 C CA . SER A 1 88 ? -19.683 1.023 30.214 1.00 97.69 88 SER A CA 1
ATOM 695 C C . SER A 1 88 ? -18.332 0.901 29.492 1.00 97.69 88 SER A C 1
ATOM 697 O O . SER A 1 88 ? -18.110 1.473 28.419 1.00 97.69 88 SER A O 1
ATOM 699 N N . HIS A 1 89 ? -17.412 0.114 30.049 1.00 97.94 89 HIS A N 1
ATOM 700 C CA . HIS A 1 89 ? -16.120 -0.116 29.416 1.00 97.94 89 HIS A CA 1
ATOM 701 C C . HIS A 1 89 ? -16.264 -0.932 28.123 1.00 97.94 89 HIS A C 1
ATOM 703 O O . HIS A 1 89 ? -15.629 -0.606 27.121 1.00 97.94 89 HIS A O 1
ATOM 709 N N . LEU A 1 90 ? -17.130 -1.949 28.119 1.00 97.94 90 LEU A N 1
ATOM 710 C CA . LEU A 1 90 ? -17.408 -2.776 26.947 1.00 97.94 90 LEU A CA 1
ATOM 711 C C . LEU A 1 90 ? -17.987 -1.940 25.804 1.00 97.94 90 LEU A C 1
ATOM 713 O O . LEU A 1 90 ? -17.435 -1.959 24.709 1.00 97.94 90 LEU A O 1
ATOM 717 N N . THR A 1 91 ? -19.017 -1.140 26.071 1.00 97.44 91 THR A N 1
ATOM 718 C CA . THR A 1 91 ? -19.630 -0.257 25.062 1.00 97.44 91 THR A CA 1
ATOM 719 C C . THR A 1 91 ? -18.628 0.747 24.482 1.00 97.44 91 THR A C 1
ATOM 721 O O . THR A 1 91 ? -18.617 1.002 23.276 1.00 97.44 91 THR A O 1
ATOM 724 N N . THR A 1 92 ? -17.715 1.266 25.307 1.00 97.69 92 THR A N 1
ATOM 725 C CA . THR A 1 92 ? -16.624 2.140 24.844 1.00 97.69 92 THR A CA 1
ATOM 726 C C . THR A 1 92 ? -15.649 1.395 23.924 1.00 97.69 92 THR A C 1
ATOM 728 O O . THR A 1 92 ? -15.253 1.907 22.872 1.00 97.69 92 THR A O 1
ATOM 731 N N . VAL A 1 93 ? -15.262 0.172 24.293 1.00 97.81 93 VAL A N 1
ATOM 732 C CA . VAL A 1 93 ? -14.378 -0.674 23.477 1.00 97.81 93 VAL A CA 1
ATOM 733 C C . VAL A 1 93 ? -15.046 -1.051 22.153 1.00 97.81 93 VAL A C 1
ATOM 735 O O . VAL A 1 93 ? -14.403 -0.987 21.110 1.00 97.81 93 VAL A O 1
ATOM 738 N N . GLU A 1 94 ? -16.334 -1.380 22.160 1.00 97.75 94 GLU A N 1
ATOM 739 C CA . GLU A 1 94 ? -17.087 -1.710 20.948 1.00 97.75 94 GLU A CA 1
ATOM 740 C C . GLU A 1 94 ? -17.182 -0.517 19.993 1.00 97.75 94 GLU A C 1
ATOM 742 O O . GLU A 1 94 ? -16.891 -0.660 18.805 1.00 97.75 94 GLU A O 1
ATOM 747 N N . SER A 1 95 ? -17.499 0.676 20.510 1.00 97.12 95 SER A N 1
ATOM 748 C CA . SER A 1 95 ? -17.546 1.899 19.699 1.00 97.12 95 SER A CA 1
ATOM 749 C C . SER A 1 95 ? -16.184 2.215 19.082 1.00 97.12 95 SER A C 1
ATOM 751 O O . SER A 1 95 ? -16.078 2.429 17.877 1.00 97.12 95 SER A O 1
ATOM 753 N N . THR A 1 96 ? -15.121 2.199 19.890 1.00 97.25 96 THR A N 1
ATOM 754 C CA . THR A 1 96 ? -13.766 2.487 19.393 1.00 97.25 96 THR A CA 1
ATOM 755 C C . THR A 1 96 ? -13.276 1.427 18.409 1.00 97.25 96 THR A C 1
ATOM 757 O O . THR A 1 96 ? -12.587 1.756 17.443 1.00 97.25 96 THR A O 1
ATOM 760 N N . SER A 1 97 ? -13.651 0.162 18.609 1.00 97.19 97 SER A N 1
ATOM 761 C CA . SER A 1 97 ? -13.341 -0.915 17.672 1.00 97.19 97 SER A CA 1
ATOM 762 C C . SER A 1 97 ? -14.053 -0.719 16.333 1.00 97.19 97 SER A C 1
ATOM 764 O O . SER A 1 97 ? -13.418 -0.904 15.295 1.00 97.19 97 SER A O 1
ATOM 766 N N . ALA A 1 98 ? -15.327 -0.319 16.334 1.00 96.81 98 ALA A N 1
ATOM 767 C CA . ALA A 1 98 ? -16.071 -0.037 15.109 1.00 96.81 98 ALA A CA 1
ATOM 768 C C . ALA A 1 98 ? -15.431 1.109 14.304 1.00 96.81 98 ALA A C 1
ATOM 770 O O . ALA A 1 98 ? -15.210 0.967 13.098 1.00 96.81 98 ALA A O 1
ATOM 771 N N . ASP A 1 99 ? -15.041 2.194 14.980 1.00 96.88 99 ASP A N 1
ATOM 772 C CA . ASP A 1 99 ? -14.368 3.335 14.350 1.00 96.88 99 ASP A CA 1
ATOM 773 C C . ASP A 1 99 ? -13.019 2.936 13.729 1.00 96.88 99 ASP A C 1
ATOM 775 O O . ASP A 1 99 ? -12.702 3.314 12.599 1.00 96.88 99 ASP A O 1
ATOM 779 N N . GLN A 1 100 ? -12.231 2.114 14.430 1.00 97.12 100 GLN A N 1
ATOM 780 C CA . GLN A 1 100 ? -10.951 1.612 13.918 1.00 97.12 100 GLN A CA 1
ATOM 781 C C . GLN A 1 100 ? -11.115 0.702 12.697 1.00 97.12 100 GLN A C 1
ATOM 783 O O . GLN A 1 100 ? -10.276 0.723 11.794 1.00 97.12 100 GLN A O 1
ATOM 788 N N . VAL A 1 101 ? -12.173 -0.112 12.655 1.00 97.75 101 VAL A N 1
ATOM 789 C CA . VAL A 1 101 ? -12.468 -0.959 11.492 1.00 97.75 101 VAL A CA 1
ATOM 790 C C . VAL A 1 101 ? -12.781 -0.094 10.274 1.00 97.75 101 VAL A C 1
ATOM 792 O O . VAL A 1 101 ? -12.217 -0.340 9.207 1.00 97.75 101 VAL A O 1
ATOM 795 N N . LEU A 1 102 ? -13.605 0.945 10.434 1.00 96.88 102 LEU A N 1
ATOM 796 C CA . LEU A 1 102 ? -13.912 1.891 9.357 1.00 96.88 102 LEU A CA 1
ATOM 797 C C . LEU A 1 102 ? -12.654 2.616 8.860 1.00 96.88 102 LEU A C 1
ATOM 799 O O . LEU A 1 102 ? -12.380 2.617 7.661 1.00 96.88 102 LEU A O 1
ATOM 803 N N . GLU A 1 103 ? -11.826 3.134 9.772 1.00 97.19 103 GLU A N 1
ATOM 804 C CA . GLU A 1 103 ? -10.567 3.800 9.411 1.00 97.19 103 GLU A CA 1
ATOM 805 C C . GLU A 1 103 ? -9.612 2.857 8.651 1.00 97.19 103 GLU A C 1
ATOM 807 O O . GLU A 1 103 ? -8.931 3.260 7.704 1.00 97.19 103 GLU A O 1
ATOM 812 N N . ASN A 1 104 ? -9.557 1.580 9.037 1.00 96.81 104 ASN A N 1
ATOM 813 C CA . ASN A 1 104 ? -8.731 0.587 8.350 1.00 96.81 104 ASN A CA 1
ATOM 814 C C . ASN A 1 104 ? -9.254 0.237 6.953 1.00 96.81 104 ASN A C 1
ATOM 816 O O . ASN A 1 104 ? -8.443 0.006 6.051 1.00 96.81 104 ASN A O 1
ATOM 820 N N . ILE A 1 105 ? -10.573 0.227 6.745 1.00 97.62 105 ILE A N 1
ATOM 821 C CA . ILE A 1 105 ? -11.158 0.072 5.407 1.00 97.62 105 ILE A CA 1
ATOM 822 C C . ILE A 1 105 ? -10.723 1.251 4.529 1.00 97.62 105 ILE A C 1
ATOM 824 O O . ILE A 1 105 ? -10.167 1.036 3.450 1.00 97.62 105 ILE A O 1
ATOM 828 N N . ASP A 1 106 ? -10.856 2.485 5.020 1.00 97.19 106 ASP A N 1
ATOM 829 C CA . ASP A 1 106 ? -10.445 3.684 4.283 1.00 97.19 106 ASP A CA 1
ATOM 830 C C . ASP A 1 106 ? -8.951 3.662 3.937 1.00 97.19 106 ASP A C 1
ATOM 832 O O . ASP A 1 106 ? -8.567 3.902 2.787 1.00 97.19 106 ASP A O 1
ATOM 836 N N . ARG A 1 107 ? -8.094 3.290 4.897 1.00 97.00 107 ARG A N 1
ATOM 837 C CA . ARG A 1 107 ? -6.651 3.118 4.660 1.00 97.00 107 ARG A CA 1
ATOM 838 C C . ARG A 1 107 ? -6.361 2.070 3.591 1.00 97.00 107 ARG A C 1
ATOM 840 O O . ARG A 1 107 ? -5.542 2.331 2.713 1.00 97.00 107 ARG A O 1
ATOM 847 N N . THR A 1 108 ? -7.024 0.917 3.642 1.00 97.94 108 THR A N 1
ATOM 848 C CA . THR A 1 108 ? -6.829 -0.158 2.655 1.00 97.94 108 THR A CA 1
ATOM 849 C C . THR A 1 108 ? -7.201 0.320 1.252 1.00 97.94 108 THR A C 1
ATOM 851 O O . THR A 1 108 ? -6.405 0.183 0.326 1.00 97.94 108 THR A O 1
ATOM 854 N N . THR A 1 109 ? -8.343 0.999 1.098 1.00 97.75 109 THR A N 1
ATOM 855 C CA . THR A 1 109 ? -8.747 1.535 -0.215 1.00 97.75 109 THR A CA 1
ATOM 856 C C . THR A 1 109 ? -7.790 2.609 -0.741 1.00 97.75 109 THR A C 1
ATOM 858 O O . THR A 1 109 ? -7.596 2.734 -1.953 1.00 97.75 109 THR A O 1
ATOM 861 N N . LEU A 1 110 ? -7.177 3.401 0.145 1.00 98.12 110 LEU A N 1
ATOM 862 C CA . LEU A 1 110 ? -6.159 4.374 -0.240 1.00 98.12 110 LEU A CA 1
ATOM 863 C C . LEU A 1 110 ? -4.878 3.684 -0.721 1.00 98.12 110 LEU A C 1
ATOM 865 O O . LEU A 1 110 ? -4.316 4.106 -1.731 1.00 98.12 110 LEU A O 1
ATOM 869 N N . ILE A 1 111 ? -4.438 2.628 -0.032 1.00 98.19 111 ILE A N 1
ATOM 870 C CA . ILE A 1 111 ? -3.268 1.834 -0.430 1.00 98.19 111 ILE A CA 1
ATOM 871 C C . ILE A 1 111 ? -3.479 1.257 -1.832 1.00 98.19 111 ILE A C 1
ATOM 873 O O . ILE A 1 111 ? -2.650 1.500 -2.705 1.00 98.19 111 ILE A O 1
ATOM 877 N N . GLU A 1 112 ? -4.626 0.632 -2.099 1.00 98.06 112 GLU A N 1
ATOM 878 C CA . GLU A 1 112 ? -4.942 0.080 -3.426 1.00 98.06 112 GLU A CA 1
ATOM 879 C C . GLU A 1 112 ? -4.914 1.143 -4.539 1.00 98.06 112 GLU A C 1
ATOM 881 O O . GLU A 1 112 ? -4.483 0.887 -5.667 1.00 98.06 112 GLU A O 1
ATOM 886 N N . LYS A 1 113 ? -5.380 2.366 -4.248 1.00 98.00 113 LYS A N 1
ATOM 887 C CA . LYS A 1 113 ? -5.310 3.488 -5.200 1.00 98.00 113 LYS A CA 1
ATOM 888 C C . LYS A 1 113 ? -3.868 3.922 -5.452 1.00 98.00 113 LYS A C 1
ATOM 890 O O . LYS A 1 113 ? -3.521 4.245 -6.588 1.00 98.00 113 LYS A O 1
ATOM 895 N N . LEU A 1 114 ? -3.042 3.963 -4.409 1.00 98.06 114 LEU A N 1
ATOM 896 C CA . LEU A 1 114 ? -1.632 4.329 -4.523 1.00 98.06 114 LEU A CA 1
ATOM 897 C C . LEU A 1 114 ? -0.836 3.278 -5.298 1.00 98.06 114 LEU A C 1
ATOM 899 O O . LEU A 1 114 ? -0.036 3.664 -6.143 1.00 98.06 114 LEU A O 1
ATOM 903 N N . GLU A 1 115 ? -1.097 1.991 -5.077 1.00 98.06 115 GLU A N 1
ATOM 904 C CA . GLU A 1 115 ? -0.485 0.889 -5.831 1.00 98.06 115 GLU A CA 1
ATOM 905 C C . GLU A 1 115 ? -0.809 0.995 -7.325 1.00 98.06 115 GLU A C 1
ATOM 907 O O . GLU A 1 115 ? 0.098 1.060 -8.150 1.00 98.06 115 GLU A O 1
ATOM 912 N N . LYS A 1 116 ? -2.087 1.182 -7.681 1.00 97.69 116 LYS A N 1
ATOM 913 C CA . LYS A 1 116 ? -2.493 1.391 -9.085 1.00 97.69 116 LYS A CA 1
ATOM 914 C C . LYS A 1 116 ? -1.815 2.602 -9.726 1.00 97.69 116 LYS A C 1
ATOM 916 O O . LYS A 1 116 ? -1.435 2.563 -10.896 1.00 97.69 116 LYS A O 1
ATOM 921 N N . ASN A 1 117 ? -1.677 3.696 -8.977 1.00 97.81 117 ASN A N 1
ATOM 922 C CA . ASN A 1 117 ? -0.986 4.886 -9.466 1.00 97.81 117 ASN A CA 1
ATOM 923 C C . ASN A 1 117 ? 0.511 4.632 -9.651 1.00 97.81 117 ASN A C 1
ATOM 925 O O . ASN A 1 117 ? 1.087 5.111 -10.626 1.00 97.81 117 ASN A O 1
ATOM 929 N N . TYR A 1 118 ? 1.132 3.899 -8.727 1.00 98.19 118 TYR A N 1
ATOM 930 C CA . TYR A 1 118 ? 2.532 3.515 -8.823 1.00 98.19 118 TYR A CA 1
ATOM 931 C C . TYR A 1 118 ? 2.782 2.680 -10.078 1.00 98.19 118 TYR A C 1
ATOM 933 O O . TYR A 1 118 ? 3.648 3.053 -10.866 1.00 98.19 118 TYR A O 1
ATOM 941 N N . ASP A 1 119 ? 1.978 1.643 -10.310 1.00 97.75 119 ASP A N 1
ATOM 942 C CA . ASP A 1 119 ? 2.100 0.773 -11.484 1.00 97.75 119 ASP A CA 1
ATOM 943 C C . ASP A 1 119 ? 1.947 1.573 -12.782 1.00 97.75 119 ASP A C 1
ATOM 945 O O . ASP A 1 119 ? 2.805 1.523 -13.662 1.00 97.75 119 ASP A O 1
ATOM 949 N N . LEU A 1 120 ? 0.928 2.436 -12.862 1.00 97.50 120 LEU A N 1
ATOM 950 C CA . LEU A 1 120 ? 0.723 3.303 -14.024 1.00 97.50 120 LEU A CA 1
ATOM 951 C C . LEU A 1 120 ? 1.912 4.243 -14.278 1.00 97.50 120 LEU A C 1
ATOM 953 O O . LEU A 1 120 ? 2.267 4.513 -15.429 1.00 97.50 120 LEU A O 1
ATOM 957 N N . LEU A 1 121 ? 2.491 4.819 -13.221 1.00 97.25 121 LEU A N 1
ATOM 958 C CA . LEU A 1 121 ? 3.662 5.687 -13.347 1.00 97.25 121 LEU A CA 1
ATOM 959 C C . LEU A 1 121 ? 4.904 4.889 -13.746 1.00 97.25 121 LEU A C 1
ATOM 961 O O . LEU A 1 121 ? 5.701 5.388 -14.541 1.00 97.25 121 LEU A O 1
ATOM 965 N N . HIS A 1 122 ? 5.056 3.681 -13.211 1.00 96.81 122 HIS A N 1
ATOM 966 C CA . HIS A 1 122 ? 6.148 2.777 -13.531 1.00 96.81 122 HIS A CA 1
ATOM 967 C C . HIS A 1 122 ? 6.121 2.387 -15.012 1.00 96.81 122 HIS A C 1
ATOM 969 O O . HIS A 1 122 ? 7.123 2.566 -15.706 1.00 96.81 122 HIS A O 1
ATOM 975 N N . ASP A 1 123 ? 4.956 1.994 -15.525 1.00 95.62 123 ASP A N 1
ATOM 976 C CA . ASP A 1 123 ? 4.763 1.656 -16.937 1.00 95.62 123 ASP A CA 1
ATOM 977 C C . ASP A 1 123 ? 5.054 2.856 -17.843 1.00 95.62 123 ASP A C 1
ATOM 979 O O . ASP A 1 123 ? 5.825 2.764 -18.799 1.00 95.62 123 ASP A O 1
ATOM 983 N N . LYS A 1 124 ? 4.526 4.038 -17.496 1.00 95.88 124 LYS A N 1
ATOM 984 C CA . LYS A 1 124 ? 4.808 5.279 -18.239 1.00 95.88 124 LYS A CA 1
ATOM 985 C C . LYS A 1 124 ? 6.290 5.640 -18.240 1.00 95.88 124 LYS A C 1
ATOM 987 O O . LYS A 1 124 ? 6.770 6.229 -19.212 1.00 95.88 124 LYS A O 1
ATOM 992 N N . LEU A 1 125 ? 7.005 5.356 -17.152 1.00 95.88 125 LEU A N 1
ATOM 993 C CA . LEU A 1 125 ? 8.441 5.589 -17.069 1.00 95.88 125 LEU A CA 1
ATOM 994 C C . LEU A 1 125 ? 9.197 4.621 -17.983 1.00 95.88 125 LEU A C 1
ATOM 996 O O . LEU A 1 125 ? 10.040 5.081 -18.751 1.00 95.88 125 LEU A O 1
ATOM 1000 N N . GLY A 1 126 ? 8.848 3.332 -17.957 1.00 92.38 126 GLY A N 1
ATOM 1001 C CA . GLY A 1 126 ? 9.413 2.321 -18.854 1.00 92.38 126 GLY A CA 1
ATOM 1002 C C . GLY A 1 126 ? 9.184 2.661 -20.328 1.00 92.38 126 GLY A C 1
ATOM 1003 O O . GLY A 1 126 ? 10.123 2.653 -21.125 1.00 92.38 126 GLY A O 1
ATOM 1004 N N . ASP A 1 127 ? 7.970 3.083 -20.683 1.00 92.50 127 ASP A N 1
ATOM 1005 C CA . ASP A 1 127 ? 7.637 3.539 -22.035 1.00 92.50 127 ASP A CA 1
ATOM 1006 C C . ASP A 1 127 ? 8.464 4.755 -22.459 1.00 92.50 127 ASP A C 1
ATOM 1008 O O . ASP A 1 127 ? 8.964 4.820 -23.586 1.00 92.50 127 ASP A O 1
ATOM 1012 N N . ARG A 1 128 ? 8.621 5.742 -21.569 1.00 91.81 128 ARG A N 1
ATOM 1013 C CA . ARG A 1 128 ? 9.434 6.935 -21.847 1.00 91.81 128 ARG A CA 1
ATOM 1014 C C . ARG A 1 128 ? 10.911 6.599 -21.988 1.00 91.81 128 ARG A C 1
ATOM 1016 O O . ARG A 1 128 ? 11.559 7.152 -22.873 1.00 91.81 128 ARG A O 1
ATOM 1023 N N . GLU A 1 129 ? 11.440 5.710 -21.155 1.00 90.88 129 GLU A N 1
ATOM 1024 C CA . GLU A 1 129 ? 12.823 5.251 -21.257 1.00 90.88 129 GLU A CA 1
ATOM 1025 C C . GLU A 1 129 ? 13.058 4.512 -22.580 1.00 90.88 129 GLU A C 1
ATOM 1027 O O . GLU A 1 129 ? 14.013 4.827 -23.292 1.00 90.88 129 GLU A O 1
ATOM 1032 N N . ASN A 1 130 ? 12.145 3.618 -22.967 1.00 88.62 130 ASN A N 1
ATOM 1033 C CA . ASN A 1 130 ? 12.211 2.905 -24.242 1.00 88.62 130 ASN A CA 1
ATOM 1034 C C . ASN A 1 130 ? 12.135 3.855 -25.441 1.00 88.62 130 ASN A C 1
ATOM 1036 O O . ASN A 1 130 ? 12.930 3.732 -26.370 1.00 88.62 130 ASN A O 1
ATOM 1040 N N . ARG A 1 131 ? 11.226 4.838 -25.421 1.00 88.19 131 ARG A N 1
ATOM 1041 C CA . ARG A 1 131 ? 11.125 5.852 -26.486 1.00 88.19 131 ARG A CA 1
ATOM 1042 C C . ARG A 1 131 ? 12.343 6.766 -26.542 1.00 88.19 131 ARG A C 1
ATOM 1044 O O . ARG A 1 131 ? 12.745 7.159 -27.624 1.00 88.19 131 ARG A O 1
ATOM 1051 N N . SER A 1 132 ? 12.933 7.096 -25.397 1.00 88.81 132 SER A N 1
ATOM 1052 C CA . SER A 1 132 ? 14.157 7.903 -25.331 1.00 88.81 132 SER A CA 1
ATOM 1053 C C . SER A 1 132 ? 15.367 7.156 -25.902 1.00 88.81 132 SER A C 1
ATOM 1055 O O . SER A 1 132 ? 16.241 7.756 -26.519 1.00 88.81 132 SER A O 1
ATOM 1057 N N . ARG A 1 133 ? 15.409 5.829 -25.735 1.00 86.50 133 ARG A N 1
ATOM 1058 C CA . ARG A 1 133 ? 16.515 4.975 -26.186 1.00 86.50 133 ARG A CA 1
ATOM 1059 C C . ARG A 1 133 ? 16.239 4.241 -27.497 1.00 86.50 133 ARG A C 1
ATOM 1061 O O . ARG A 1 133 ? 17.040 3.390 -27.866 1.00 86.50 133 ARG A O 1
ATOM 1068 N N . CYS A 1 134 ? 15.143 4.537 -28.198 1.00 85.12 134 CYS A N 1
ATOM 1069 C CA . CYS A 1 134 ? 14.735 3.772 -29.381 1.00 85.12 134 CYS A CA 1
ATOM 1070 C C . CYS A 1 134 ? 15.790 3.786 -30.497 1.00 85.12 134 CYS A C 1
ATOM 1072 O O . CYS A 1 134 ? 15.930 2.802 -31.216 1.00 85.12 134 CYS A O 1
ATOM 1074 N N . ASN A 1 135 ? 16.566 4.867 -30.583 1.00 86.81 135 ASN A N 1
ATOM 1075 C CA . ASN A 1 135 ? 17.629 5.043 -31.570 1.00 86.81 135 ASN A CA 1
ATOM 1076 C C . ASN A 1 135 ? 19.021 4.675 -31.022 1.00 86.81 135 ASN A C 1
ATOM 1078 O O . ASN A 1 135 ? 20.021 4.840 -31.717 1.00 86.81 135 ASN A O 1
ATOM 1082 N N . ASN A 1 136 ? 19.114 4.181 -29.782 1.00 89.44 136 ASN A N 1
ATOM 1083 C CA . ASN A 1 136 ? 20.392 3.819 -29.178 1.00 89.44 136 ASN A CA 1
ATOM 1084 C C . ASN A 1 136 ? 20.785 2.399 -29.587 1.00 89.44 136 ASN A C 1
ATOM 1086 O O . ASN A 1 136 ? 20.085 1.432 -29.281 1.00 89.44 136 ASN A O 1
ATOM 1090 N N . ILE A 1 137 ? 21.958 2.259 -30.202 1.00 88.44 137 ILE A N 1
ATOM 1091 C CA . ILE A 1 137 ? 22.520 0.959 -30.569 1.00 88.44 137 ILE A CA 1
ATOM 1092 C C . ILE A 1 137 ? 23.610 0.579 -29.567 1.00 88.44 137 ILE A C 1
ATOM 1094 O O . ILE A 1 137 ? 24.585 1.302 -29.373 1.00 88.44 137 ILE A O 1
ATOM 1098 N N . HIS A 1 138 ? 23.466 -0.591 -28.944 1.00 89.06 138 HIS A N 1
ATOM 1099 C CA . HIS A 1 138 ? 24.498 -1.154 -28.080 1.00 89.06 138 HIS A CA 1
ATOM 1100 C C . HIS A 1 138 ? 25.377 -2.128 -28.858 1.00 89.06 138 HIS A C 1
ATOM 1102 O O . HIS A 1 138 ? 24.980 -3.262 -29.127 1.00 89.06 138 HIS A O 1
ATOM 1108 N N . VAL A 1 139 ? 26.603 -1.707 -29.155 1.00 88.62 139 VAL A N 1
ATOM 1109 C CA . VAL A 1 139 ? 27.610 -2.575 -29.768 1.00 88.62 139 VAL A CA 1
ATOM 1110 C C . VAL A 1 139 ? 28.425 -3.251 -28.669 1.00 88.62 139 VAL A C 1
ATOM 1112 O O . VAL A 1 139 ? 29.057 -2.594 -27.841 1.00 88.62 139 VAL A O 1
ATOM 1115 N N . ARG A 1 140 ? 28.383 -4.584 -28.633 1.00 88.06 140 ARG A N 1
ATOM 1116 C CA . ARG A 1 140 ? 29.155 -5.402 -27.687 1.00 88.06 140 ARG A CA 1
ATOM 1117 C C . ARG A 1 140 ? 30.463 -5.859 -28.331 1.00 88.06 140 ARG A C 1
ATOM 1119 O O . ARG A 1 140 ? 30.580 -5.882 -29.551 1.00 88.06 140 ARG A O 1
ATOM 1126 N N . THR A 1 141 ? 31.432 -6.243 -27.501 1.00 85.06 141 THR A N 1
ATOM 1127 C CA . THR A 1 141 ? 32.688 -6.876 -27.955 1.00 85.06 141 THR A CA 1
ATOM 1128 C C . THR A 1 141 ? 33.647 -5.936 -28.708 1.00 85.06 141 THR A C 1
ATOM 1130 O O . THR A 1 141 ? 34.564 -6.388 -29.384 1.00 85.06 141 THR A O 1
ATOM 1133 N N . ILE A 1 142 ? 33.515 -4.614 -28.543 1.00 86.75 142 ILE A N 1
ATOM 1134 C CA . ILE A 1 142 ? 34.551 -3.672 -28.994 1.00 86.75 142 ILE A CA 1
ATOM 1135 C C . ILE A 1 142 ? 35.765 -3.780 -28.072 1.00 86.75 142 ILE A C 1
ATOM 1137 O O . ILE A 1 142 ? 35.654 -3.519 -26.868 1.00 86.75 142 ILE A O 1
ATOM 1141 N N . SER A 1 143 ? 36.920 -4.128 -28.649 1.00 87.69 143 SER A N 1
ATOM 1142 C CA . SER A 1 143 ? 38.188 -4.284 -27.928 1.00 87.69 143 SER A CA 1
ATOM 1143 C C . SER A 1 143 ? 38.456 -3.104 -26.994 1.00 87.69 143 SER A C 1
ATOM 1145 O O . SER A 1 143 ? 38.305 -1.942 -27.379 1.00 87.69 143 SER A O 1
ATOM 1147 N N . ALA A 1 144 ? 38.873 -3.396 -25.761 1.00 84.38 144 ALA A N 1
ATOM 1148 C CA . ALA A 1 144 ? 39.231 -2.379 -24.773 1.00 84.38 144 ALA A CA 1
ATOM 1149 C C . ALA A 1 144 ? 40.480 -1.574 -25.176 1.00 84.38 144 ALA A C 1
ATOM 1151 O O . ALA A 1 144 ? 40.676 -0.475 -24.672 1.00 84.38 144 ALA A O 1
ATOM 1152 N N . ALA A 1 145 ? 41.291 -2.098 -26.103 1.00 88.31 145 ALA A N 1
ATOM 1153 C CA . ALA A 1 145 ? 42.460 -1.402 -26.634 1.00 88.31 145 ALA A CA 1
ATOM 1154 C C . ALA A 1 145 ? 42.094 -0.198 -27.522 1.00 88.31 145 ALA A C 1
ATOM 1156 O O . ALA A 1 145 ? 42.926 0.680 -27.723 1.00 88.31 145 ALA A O 1
ATOM 1157 N N . VAL A 1 146 ? 40.862 -0.141 -28.046 1.00 88.12 146 VAL A N 1
ATOM 1158 C CA . VAL A 1 146 ? 40.385 1.021 -28.809 1.00 88.12 146 VAL A CA 1
ATOM 1159 C C . VAL A 1 146 ? 40.162 2.178 -27.840 1.00 88.12 146 VAL A C 1
ATOM 1161 O O . VAL A 1 146 ? 39.304 2.097 -26.949 1.00 88.12 146 VAL A O 1
ATOM 1164 N N . SER A 1 147 ? 40.939 3.242 -28.022 1.00 88.25 147 SER A N 1
ATOM 1165 C CA . SER A 1 147 ? 40.861 4.454 -27.212 1.00 88.25 147 SER A CA 1
ATOM 1166 C C . SER A 1 147 ? 39.485 5.125 -27.345 1.00 88.25 147 SER A C 1
ATOM 1168 O O . SER A 1 147 ? 38.756 4.914 -28.315 1.00 88.25 147 SER A O 1
ATOM 1170 N N . THR A 1 148 ? 39.102 5.949 -26.367 1.00 85.75 148 THR A N 1
ATOM 1171 C CA . THR A 1 148 ? 37.827 6.685 -26.433 1.00 85.75 148 THR A CA 1
ATOM 1172 C C . THR A 1 148 ? 37.806 7.698 -27.580 1.00 85.75 148 THR A C 1
ATOM 1174 O O . THR A 1 148 ? 36.742 7.924 -28.147 1.00 85.75 148 THR A O 1
ATOM 1177 N N . SER A 1 149 ? 38.955 8.279 -27.945 1.00 87.56 149 SER A N 1
ATOM 1178 C CA . SER A 1 149 ? 39.062 9.225 -29.063 1.00 87.56 149 SER A CA 1
ATOM 1179 C C . SER A 1 149 ? 38.864 8.559 -30.423 1.00 87.56 149 SER A C 1
ATOM 1181 O O . SER A 1 149 ? 38.317 9.186 -31.321 1.00 87.56 149 SER A O 1
ATOM 1183 N N . ASP A 1 150 ? 39.240 7.284 -30.557 1.00 89.69 150 ASP A N 1
ATOM 1184 C CA . ASP A 1 150 ? 39.143 6.548 -31.828 1.00 89.69 150 ASP A CA 1
ATOM 1185 C C . ASP A 1 150 ? 37.855 5.715 -31.935 1.00 89.69 150 ASP A C 1
ATOM 1187 O O . ASP A 1 150 ? 37.603 5.059 -32.948 1.00 89.69 150 ASP A O 1
ATOM 1191 N N . LEU A 1 151 ? 37.031 5.713 -30.882 1.00 89.69 151 LEU A N 1
ATOM 1192 C CA . LEU A 1 151 ? 35.855 4.854 -30.776 1.00 89.69 151 LEU A CA 1
ATOM 1193 C C . LEU A 1 151 ? 34.824 5.149 -31.868 1.00 89.69 151 LEU A C 1
ATOM 1195 O O . LEU A 1 151 ? 34.302 4.218 -32.471 1.00 89.69 151 LEU A O 1
ATOM 1199 N N . GLU A 1 152 ? 34.537 6.421 -32.133 1.00 89.62 152 GLU A N 1
ATOM 1200 C CA . GLU A 1 152 ? 33.560 6.820 -33.150 1.00 89.62 152 GLU A CA 1
ATOM 1201 C C . GLU A 1 152 ? 33.993 6.383 -34.554 1.00 89.62 152 GLU A C 1
ATOM 1203 O O . GLU A 1 152 ? 33.232 5.713 -35.251 1.00 89.62 152 GLU A O 1
ATOM 1208 N N . ALA A 1 153 ? 35.252 6.642 -34.921 1.00 88.56 153 ALA A N 1
ATOM 1209 C CA . ALA A 1 153 ? 35.818 6.207 -36.197 1.00 88.56 153 ALA A CA 1
ATOM 1210 C C . ALA A 1 153 ? 35.787 4.676 -36.350 1.00 88.56 153 ALA A C 1
ATOM 1212 O O . ALA A 1 153 ? 35.455 4.155 -37.416 1.00 88.56 153 ALA A O 1
ATOM 1213 N N . HIS A 1 154 ? 36.082 3.942 -35.272 1.00 89.38 154 HIS A N 1
ATOM 1214 C CA . HIS A 1 154 ? 36.011 2.483 -35.265 1.00 89.38 154 HIS A CA 1
ATOM 1215 C C . HIS A 1 154 ? 34.578 1.966 -35.469 1.00 89.38 154 HIS A C 1
ATOM 1217 O O . HIS A 1 154 ? 34.362 1.017 -36.224 1.00 89.38 154 HIS A O 1
ATOM 1223 N N . ILE A 1 155 ? 33.589 2.599 -34.830 1.00 89.62 155 ILE A N 1
ATOM 1224 C CA . ILE A 1 155 ? 32.171 2.261 -34.996 1.00 89.62 155 ILE A CA 1
ATOM 1225 C C . ILE A 1 155 ? 31.698 2.558 -36.424 1.00 89.62 155 ILE A C 1
ATOM 1227 O O . ILE A 1 155 ? 31.000 1.736 -37.013 1.00 89.62 155 ILE A O 1
ATOM 1231 N N . TRP A 1 156 ? 32.113 3.677 -37.017 1.00 87.56 156 TRP A N 1
ATOM 1232 C CA . TRP A 1 156 ? 31.778 4.002 -38.406 1.00 87.56 156 TRP A CA 1
ATOM 1233 C C . TRP A 1 156 ? 32.370 3.002 -39.394 1.00 87.56 156 TRP A C 1
ATOM 1235 O O . TRP A 1 156 ? 31.660 2.539 -40.284 1.00 87.56 156 TRP A O 1
ATOM 1245 N N . ALA A 1 157 ? 33.632 2.608 -39.206 1.00 87.19 157 ALA A N 1
ATOM 1246 C CA . ALA A 1 157 ? 34.249 1.566 -40.022 1.00 87.19 157 ALA A CA 1
ATOM 1247 C C . ALA A 1 157 ? 33.489 0.234 -39.902 1.00 87.19 157 ALA A C 1
ATOM 1249 O O . ALA A 1 157 ? 3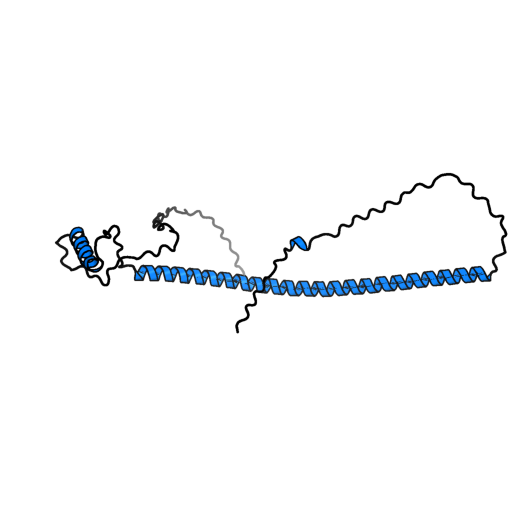3.264 -0.448 -40.901 1.00 87.19 157 ALA A O 1
ATOM 1250 N N . LEU A 1 158 ? 33.041 -0.120 -38.692 1.00 88.38 158 LEU A N 1
ATOM 1251 C CA . LEU A 1 158 ? 32.227 -1.312 -38.462 1.00 88.38 158 LEU A CA 1
ATOM 1252 C C . LEU A 1 158 ? 30.887 -1.242 -39.211 1.00 88.38 158 LEU A C 1
ATOM 1254 O O . LEU A 1 158 ? 30.540 -2.193 -39.906 1.00 88.38 158 LEU A O 1
ATOM 1258 N N . PHE A 1 159 ? 30.154 -0.130 -39.117 1.00 87.62 159 PHE A N 1
ATOM 1259 C CA . PHE A 1 159 ? 28.890 0.027 -39.844 1.00 87.62 159 PHE A CA 1
ATOM 1260 C C . PHE A 1 159 ? 29.081 0.072 -41.361 1.00 87.62 159 PHE A C 1
ATOM 1262 O O . PHE A 1 159 ? 28.305 -0.564 -42.066 1.00 87.62 159 PHE A O 1
ATOM 1269 N N . GLY A 1 160 ? 30.127 0.733 -41.864 1.00 86.12 160 GLY A N 1
ATOM 1270 C CA . GLY A 1 160 ? 30.453 0.735 -43.294 1.00 86.12 160 GLY A CA 1
ATOM 1271 C C . GLY A 1 160 ? 30.737 -0.672 -43.828 1.00 86.12 160 GLY A C 1
ATOM 1272 O O . GLY A 1 160 ? 30.248 -1.046 -44.890 1.00 86.12 160 GLY A O 1
ATOM 1273 N N . ASN A 1 161 ? 31.440 -1.497 -43.048 1.00 85.62 161 ASN A N 1
ATOM 1274 C CA . ASN A 1 161 ? 31.681 -2.898 -43.400 1.00 85.62 161 ASN A CA 1
ATOM 1275 C C . ASN A 1 161 ? 30.406 -3.760 -43.350 1.00 85.62 161 ASN A C 1
ATOM 1277 O O . ASN A 1 161 ? 30.295 -4.717 -44.111 1.00 85.62 161 ASN A O 1
ATOM 1281 N N . LEU A 1 162 ? 29.464 -3.458 -42.447 1.00 86.31 162 LEU A N 1
ATOM 1282 C CA . LEU A 1 162 ? 28.225 -4.228 -42.274 1.00 86.31 162 LEU A CA 1
ATOM 1283 C C . LEU A 1 162 ? 27.131 -3.857 -43.283 1.00 86.31 162 LEU A C 1
ATOM 1285 O O . LEU A 1 162 ? 26.401 -4.738 -43.729 1.00 86.31 162 LEU A O 1
ATOM 1289 N N . LEU A 1 163 ? 26.990 -2.569 -43.603 1.00 84.06 163 LEU A N 1
ATOM 1290 C CA . LEU A 1 163 ? 25.938 -2.046 -44.483 1.00 84.06 163 LEU A CA 1
ATOM 1291 C C . LEU A 1 163 ? 26.344 -2.056 -45.964 1.00 84.06 163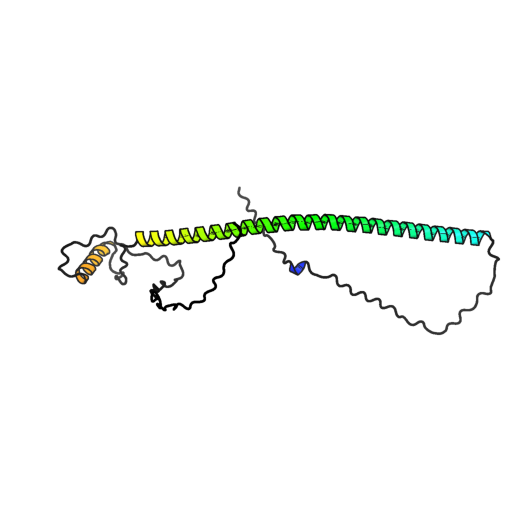 LEU A C 1
ATOM 1293 O O . LEU A 1 163 ? 25.478 -1.972 -46.830 1.00 84.06 163 LEU A O 1
ATOM 1297 N N . GLY A 1 164 ? 27.638 -2.221 -46.251 1.00 78.62 164 GLY A N 1
ATOM 1298 C CA . GLY A 1 164 ? 28.178 -2.259 -47.605 1.00 78.62 164 GLY A CA 1
ATOM 1299 C C . GLY A 1 164 ? 28.460 -0.867 -48.189 1.00 78.62 164 GLY A C 1
ATOM 1300 O O . GLY A 1 164 ? 28.066 0.153 -47.622 1.00 78.62 164 GLY A O 1
ATOM 1301 N N . PRO A 1 165 ? 29.172 -0.812 -49.328 1.00 70.81 165 PRO A N 1
ATOM 1302 C CA . PRO A 1 165 ? 29.609 0.437 -49.953 1.00 70.81 165 PRO A CA 1
ATOM 1303 C C . PRO A 1 165 ? 28.478 1.241 -50.618 1.00 70.81 165 PRO A C 1
ATOM 1305 O O . PRO A 1 165 ? 28.678 2.419 -50.890 1.00 70.81 165 PRO A O 1
ATOM 1308 N N . ASP A 1 166 ? 27.303 0.639 -50.837 1.00 66.19 166 ASP A N 1
ATOM 1309 C CA . ASP A 1 166 ? 26.157 1.249 -51.542 1.00 66.19 166 ASP A CA 1
ATOM 1310 C C . ASP A 1 166 ? 25.260 2.109 -50.627 1.00 66.19 166 ASP A C 1
ATOM 1312 O O . ASP A 1 166 ? 24.148 2.500 -50.985 1.00 66.19 166 ASP A O 1
ATOM 1316 N N . CYS A 1 167 ? 25.711 2.384 -49.403 1.00 68.06 167 CYS A N 1
ATOM 1317 C CA . CYS A 1 167 ? 24.987 3.233 -48.472 1.00 68.06 167 CYS A CA 1
ATOM 1318 C C . CYS A 1 167 ? 25.271 4.707 -48.816 1.00 68.06 167 CYS A C 1
ATOM 1320 O O . CYS A 1 167 ? 26.181 5.321 -48.266 1.00 68.06 167 CYS A O 1
ATOM 1322 N N . ASP A 1 168 ? 24.478 5.276 -49.730 1.00 66.12 168 ASP A N 1
ATOM 1323 C CA . ASP A 1 168 ? 24.622 6.651 -50.251 1.00 66.12 168 ASP A CA 1
ATOM 1324 C C . ASP A 1 168 ? 24.489 7.762 -49.185 1.00 66.12 168 ASP A C 1
ATOM 1326 O O . ASP A 1 168 ? 24.700 8.943 -49.473 1.00 66.12 168 ASP A O 1
ATOM 1330 N N . GLN A 1 169 ? 24.128 7.413 -47.946 1.00 72.50 169 GLN A N 1
ATOM 1331 C CA . GLN A 1 169 ? 23.958 8.357 -46.845 1.00 72.50 169 GLN A CA 1
ATOM 1332 C C . GLN A 1 169 ? 24.924 8.075 -45.687 1.00 72.50 169 GLN A C 1
ATOM 1334 O O . GLN A 1 169 ? 25.030 6.928 -45.242 1.00 72.50 169 GLN A O 1
ATOM 1339 N N . PRO A 1 170 ? 25.593 9.116 -45.146 1.00 73.75 170 PRO A N 1
ATOM 1340 C CA . PRO A 1 170 ? 26.446 8.963 -43.977 1.00 73.75 170 PRO A CA 1
ATOM 1341 C C . PRO A 1 170 ? 25.604 8.590 -42.752 1.00 73.75 170 PRO A C 1
ATOM 1343 O O . PRO A 1 170 ? 24.564 9.196 -42.489 1.00 73.75 170 PRO A O 1
ATOM 1346 N N . VAL A 1 171 ? 26.076 7.614 -41.973 1.00 77.62 171 VAL A N 1
ATOM 1347 C CA . VAL A 1 171 ? 25.473 7.272 -40.680 1.00 77.62 171 VAL A CA 1
ATOM 1348 C C . VAL A 1 171 ? 25.691 8.444 -39.727 1.00 77.62 171 VAL A C 1
ATOM 1350 O O . VAL A 1 171 ? 26.820 8.741 -39.340 1.00 77.62 171 VAL A O 1
ATOM 1353 N N . LEU A 1 172 ? 24.608 9.122 -39.356 1.00 83.94 172 LEU A N 1
ATOM 1354 C CA . LEU A 1 172 ? 24.649 10.218 -38.395 1.00 83.94 172 LEU A CA 1
ATOM 1355 C C . LEU A 1 172 ? 24.621 9.657 -36.971 1.00 83.94 172 LEU A C 1
ATOM 1357 O O . LEU A 1 172 ? 23.832 8.768 -36.654 1.00 83.94 172 LEU A O 1
ATOM 1361 N N . SER A 1 173 ? 25.485 10.187 -36.111 1.00 85.88 173 SER A N 1
ATOM 1362 C CA . SER A 1 173 ? 25.576 9.818 -34.700 1.00 85.88 173 SER A CA 1
ATOM 1363 C C . SER A 1 173 ? 25.613 11.083 -33.853 1.00 85.88 173 SER A C 1
ATOM 1365 O O . SER A 1 173 ? 26.508 11.9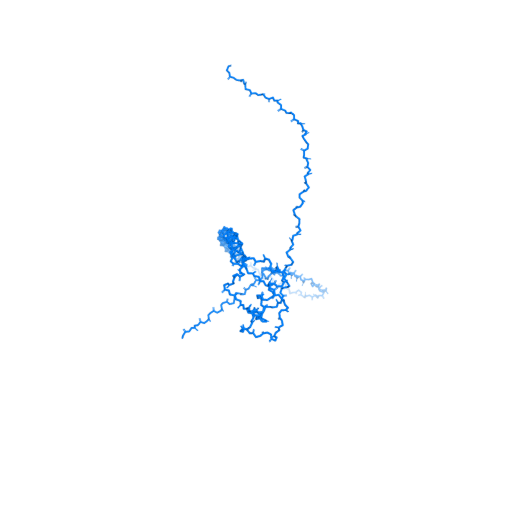05 -34.020 1.00 85.88 173 SER A O 1
ATOM 1367 N N . ASP A 1 174 ? 24.683 11.206 -32.905 1.00 87.00 174 ASP A N 1
ATOM 1368 C CA . ASP A 1 174 ? 24.685 12.314 -31.944 1.00 87.00 174 ASP A CA 1
ATOM 1369 C C . ASP A 1 174 ? 25.760 12.130 -30.863 1.00 87.00 174 ASP A C 1
ATOM 1371 O O . ASP A 1 174 ? 26.375 13.092 -30.402 1.00 87.00 174 ASP A O 1
ATOM 1375 N N . ARG A 1 175 ? 25.971 10.887 -30.403 1.00 88.94 175 ARG A N 1
ATOM 1376 C CA . ARG A 1 175 ? 26.907 10.582 -29.315 1.00 88.94 175 ARG A CA 1
ATOM 1377 C C . ARG A 1 175 ? 27.360 9.127 -29.335 1.00 88.94 175 ARG A C 1
ATOM 1379 O O . ARG A 1 175 ? 26.549 8.218 -29.184 1.00 88.94 175 ARG A O 1
ATOM 1386 N N . THR A 1 176 ? 28.674 8.924 -29.317 1.00 90.31 176 THR A N 1
ATOM 1387 C CA . THR A 1 176 ? 29.300 7.610 -29.114 1.00 90.31 176 THR A CA 1
ATOM 1388 C C . THR A 1 176 ? 30.083 7.594 -27.802 1.00 90.31 176 THR A C 1
ATOM 1390 O O . THR A 1 176 ? 30.852 8.505 -27.511 1.00 90.31 176 THR A O 1
ATOM 1393 N N . HIS A 1 177 ? 29.868 6.580 -26.962 1.00 90.31 177 HIS A N 1
ATOM 1394 C CA . HIS A 1 177 ? 30.595 6.422 -25.699 1.00 90.31 177 HIS A CA 1
ATOM 1395 C C . HIS A 1 177 ? 30.580 4.968 -25.220 1.00 90.31 177 HIS A C 1
ATOM 1397 O O . HIS A 1 177 ? 29.722 4.177 -25.608 1.00 90.31 177 HIS A O 1
ATOM 1403 N N . ARG A 1 178 ? 31.522 4.615 -24.338 1.00 88.31 178 ARG A N 1
ATOM 1404 C CA . ARG A 1 178 ? 31.502 3.326 -23.636 1.00 88.31 178 ARG A CA 1
ATOM 1405 C C . ARG A 1 178 ? 30.552 3.399 -22.444 1.00 88.31 178 ARG A C 1
ATOM 1407 O O . ARG A 1 178 ? 30.580 4.366 -21.685 1.00 88.31 178 ARG A O 1
ATOM 1414 N N . VAL A 1 179 ? 29.750 2.355 -22.257 1.00 85.94 179 VAL A N 1
ATOM 1415 C CA . VAL A 1 179 ? 28.928 2.197 -21.053 1.00 85.94 179 VAL A CA 1
ATOM 1416 C C . VAL A 1 179 ? 29.845 1.813 -19.893 1.00 85.94 179 VAL A C 1
ATOM 1418 O O . VAL A 1 179 ? 30.500 0.773 -19.935 1.00 85.94 179 VAL A O 1
ATOM 1421 N N . ILE A 1 180 ? 29.909 2.658 -18.863 1.00 78.44 180 ILE A N 1
ATOM 1422 C CA . ILE A 1 180 ? 30.611 2.345 -17.615 1.00 78.44 180 ILE A CA 1
ATOM 1423 C C . ILE A 1 180 ? 29.621 1.597 -16.725 1.00 78.44 180 ILE A C 1
ATOM 1425 O O . ILE A 1 180 ? 28.695 2.195 -16.181 1.00 78.44 180 ILE A O 1
ATOM 1429 N N . PHE A 1 181 ? 29.796 0.285 -16.585 1.00 65.56 181 PHE A N 1
ATOM 1430 C CA . PHE A 1 181 ? 29.036 -0.484 -15.606 1.00 65.56 181 PHE A CA 1
ATOM 1431 C C . PHE A 1 181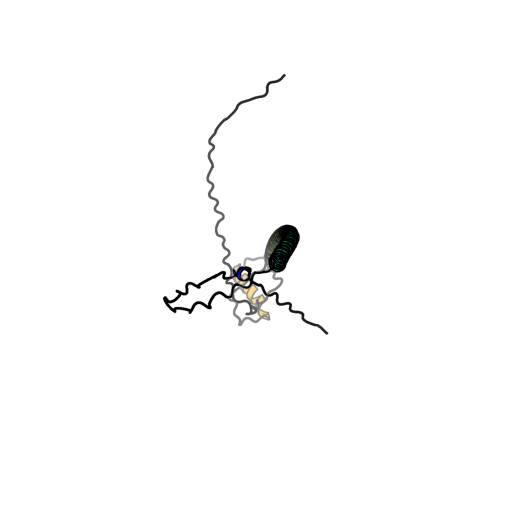 ? 29.619 -0.215 -14.216 1.00 65.56 181 PHE A C 1
ATOM 1433 O O . PHE A 1 181 ? 30.724 -0.656 -13.902 1.00 65.56 181 PHE A O 1
ATOM 1440 N N . SER A 1 182 ? 28.894 0.512 -13.366 1.00 50.69 182 SER A N 1
ATOM 1441 C CA . SER A 1 182 ? 29.188 0.513 -11.935 1.00 50.69 182 SER A CA 1
ATOM 1442 C C . SER A 1 182 ? 28.835 -0.869 -11.379 1.00 50.69 182 SER A C 1
ATOM 1444 O O . SER A 1 182 ? 27.666 -1.250 -11.376 1.00 50.69 182 SER A O 1
ATOM 1446 N N . LEU A 1 183 ? 29.833 -1.610 -10.895 1.00 52.19 183 LEU A N 1
ATOM 1447 C CA . LEU A 1 183 ? 29.733 -2.958 -10.306 1.00 52.19 183 LEU A CA 1
ATOM 1448 C C . LEU A 1 183 ? 28.857 -3.060 -9.029 1.00 52.19 183 LEU A C 1
ATOM 1450 O O . LEU A 1 183 ? 28.955 -4.036 -8.295 1.00 52.19 183 LEU A O 1
ATOM 1454 N N . SER A 1 184 ? 28.005 -2.078 -8.719 1.00 43.59 184 SER A N 1
ATOM 1455 C CA . SER A 1 184 ? 27.222 -2.040 -7.474 1.00 43.59 184 SER A CA 1
ATOM 1456 C C . SER A 1 184 ? 25.802 -2.602 -7.581 1.00 43.59 184 SER A C 1
ATOM 1458 O O . SER A 1 184 ? 25.078 -2.589 -6.589 1.00 43.59 184 SER A O 1
ATOM 1460 N N . ALA A 1 185 ? 25.377 -3.093 -8.743 1.00 47.41 185 ALA A N 1
ATOM 1461 C CA . ALA A 1 185 ? 24.117 -3.814 -8.878 1.00 47.41 185 ALA A CA 1
ATOM 1462 C C . ALA A 1 185 ? 24.438 -5.273 -9.188 1.00 47.41 185 ALA A C 1
ATOM 1464 O O . ALA A 1 185 ? 24.835 -5.593 -10.307 1.00 47.41 185 ALA A O 1
ATOM 1465 N N . ALA A 1 186 ? 24.297 -6.138 -8.180 1.00 47.97 186 ALA A N 1
ATOM 1466 C CA . ALA A 1 186 ? 24.295 -7.580 -8.369 1.00 47.97 186 ALA A CA 1
ATOM 1467 C C . ALA A 1 186 ? 23.403 -7.915 -9.571 1.00 47.97 186 ALA A C 1
ATOM 1469 O O . ALA A 1 186 ? 22.240 -7.509 -9.632 1.00 47.97 186 ALA A O 1
ATOM 1470 N N . GLU A 1 187 ? 24.010 -8.574 -10.551 1.00 43.81 187 GLU A N 1
ATOM 1471 C CA . GLU A 1 187 ? 23.450 -8.867 -11.859 1.00 43.81 187 GLU A CA 1
ATOM 1472 C C . GLU A 1 187 ? 22.071 -9.524 -11.723 1.00 43.81 187 GLU A C 1
ATOM 1474 O O . GLU A 1 187 ? 21.947 -10.708 -11.414 1.00 43.81 187 GLU A O 1
ATOM 1479 N N . LYS A 1 188 ? 21.007 -8.771 -12.017 1.00 45.00 188 LYS A N 1
ATOM 1480 C CA . LYS A 1 188 ? 19.833 -9.398 -12.616 1.00 45.00 188 LYS A CA 1
ATOM 1481 C C . LYS A 1 188 ? 20.245 -9.673 -14.065 1.00 45.00 188 LYS A C 1
ATOM 1483 O O . LYS A 1 188 ? 20.536 -8.708 -14.777 1.00 45.00 188 LYS A O 1
ATOM 1488 N N . PRO A 1 189 ? 20.341 -10.940 -14.508 1.00 42.84 189 PRO A N 1
ATOM 1489 C CA . PRO A 1 189 ? 20.642 -11.225 -15.903 1.00 42.84 189 PRO A CA 1
ATOM 1490 C C . PRO A 1 189 ? 19.608 -10.513 -16.784 1.00 42.84 189 PRO A C 1
ATOM 1492 O O . PRO A 1 189 ? 18.456 -10.370 -16.356 1.00 42.84 189 PRO A O 1
ATOM 1495 N N . PRO A 1 190 ? 19.991 -10.046 -17.988 1.00 48.03 190 PRO A N 1
ATOM 1496 C CA . PRO A 1 190 ? 19.057 -9.386 -18.886 1.00 48.03 190 PRO A CA 1
ATOM 1497 C C . PRO A 1 190 ? 17.856 -10.308 -19.068 1.00 48.03 190 PRO A C 1
ATOM 1499 O O . PRO A 1 190 ? 18.016 -11.457 -19.494 1.00 48.03 190 PRO A O 1
ATOM 1502 N N . SER A 1 191 ? 16.667 -9.828 -18.694 1.00 49.03 191 SER A N 1
ATOM 1503 C CA . SER A 1 191 ? 15.430 -10.529 -18.994 1.00 49.03 191 SER A CA 1
ATOM 1504 C C . SER A 1 191 ? 15.452 -10.805 -20.490 1.00 49.03 191 SER A C 1
ATOM 1506 O O . SER A 1 191 ? 15.531 -9.892 -21.314 1.00 49.03 191 SER A O 1
ATOM 1508 N N . ARG A 1 192 ? 15.457 -12.091 -20.856 1.00 35.62 192 ARG A N 1
ATOM 1509 C CA . ARG A 1 192 ? 15.099 -12.481 -22.215 1.00 35.62 192 ARG A CA 1
ATOM 1510 C C . ARG A 1 192 ? 13.797 -11.744 -22.506 1.00 35.62 192 ARG A C 1
ATOM 1512 O O . ARG A 1 192 ? 12.852 -11.896 -21.737 1.00 35.62 192 ARG A O 1
ATOM 1519 N N . CYS A 1 193 ? 13.762 -10.940 -23.567 1.00 38.59 193 CYS A N 1
ATOM 1520 C CA . CYS A 1 193 ? 12.497 -10.527 -24.154 1.00 38.59 193 CYS A CA 1
ATOM 1521 C C . CYS A 1 193 ? 11.719 -11.813 -24.426 1.00 38.59 193 CYS A C 1
ATOM 1523 O O . CYS A 1 193 ? 12.018 -12.546 -25.368 1.00 38.59 193 CYS A O 1
ATOM 1525 N N . SER A 1 194 ? 10.776 -12.137 -23.550 1.00 41.22 194 SER A N 1
ATOM 1526 C CA . SER A 1 194 ? 9.809 -13.192 -23.768 1.00 41.22 194 SER A CA 1
ATOM 1527 C C . SER A 1 194 ? 8.825 -12.671 -24.805 1.00 41.22 194 SER A C 1
ATOM 1529 O O . SER A 1 194 ? 7.709 -12.280 -24.483 1.00 41.22 194 SER A O 1
ATOM 1531 N N . HIS A 1 195 ? 9.227 -12.689 -26.075 1.00 43.03 195 HIS A N 1
ATOM 1532 C CA . HIS A 1 195 ? 8.271 -12.946 -27.142 1.00 43.03 195 HIS A CA 1
ATOM 1533 C C . HIS A 1 195 ? 7.840 -14.413 -27.016 1.00 43.03 195 HIS A C 1
ATOM 1535 O O . HIS A 1 195 ? 8.304 -15.292 -27.734 1.00 43.03 195 HIS A O 1
ATOM 1541 N N . GLN A 1 196 ? 6.984 -14.686 -26.033 1.00 40.59 196 GLN A N 1
ATOM 1542 C CA . GLN A 1 196 ? 6.167 -15.887 -25.976 1.00 40.59 196 GLN A CA 1
ATOM 1543 C C . GLN A 1 196 ? 4.709 -15.436 -25.927 1.00 40.59 196 GLN A C 1
ATOM 1545 O O . GLN A 1 196 ? 4.280 -14.830 -24.954 1.00 40.59 196 GLN A O 1
ATOM 1550 N N . GLY A 1 197 ? 3.965 -15.765 -26.985 1.00 39.03 197 GLY A N 1
ATOM 1551 C CA . GLY A 1 197 ? 2.536 -16.043 -26.863 1.00 39.03 197 GLY A CA 1
ATOM 1552 C C . GLY A 1 197 ? 1.555 -14.923 -27.202 1.00 39.03 197 GLY A C 1
ATOM 1553 O O . GLY A 1 197 ? 0.727 -14.577 -26.373 1.00 39.03 197 GLY A O 1
ATOM 1554 N N . LEU A 1 198 ? 1.534 -14.461 -28.455 1.00 43.47 198 LEU A N 1
ATOM 1555 C CA . LEU A 1 198 ? 0.263 -14.106 -29.104 1.00 43.47 198 LEU A CA 1
ATOM 1556 C C . LEU A 1 198 ? 0.001 -15.101 -30.240 1.00 43.47 198 LEU A C 1
ATOM 1558 O O . LEU A 1 198 ? 0.122 -14.794 -31.419 1.00 43.47 198 LEU A O 1
ATOM 1562 N N . LEU A 1 199 ? -0.335 -16.330 -29.855 1.00 40.56 199 LEU A N 1
ATOM 1563 C CA . LEU A 1 199 ? -1.145 -17.230 -30.669 1.00 40.56 199 LEU A CA 1
ATOM 1564 C C . LEU A 1 199 ? -2.424 -17.459 -29.867 1.00 40.56 199 LEU A C 1
ATOM 1566 O O . LEU A 1 199 ? -2.465 -18.304 -28.977 1.00 40.56 199 LEU A O 1
ATOM 1570 N N . LEU A 1 200 ? -3.442 -16.639 -30.139 1.00 44.88 200 LEU A N 1
ATOM 1571 C CA . LEU A 1 200 ? -4.803 -16.924 -29.699 1.00 44.88 200 LEU A CA 1
ATOM 1572 C C . LEU A 1 200 ? -5.276 -18.207 -30.401 1.00 44.88 200 LEU A C 1
ATOM 1574 O O . LEU A 1 200 ? -5.260 -18.244 -31.635 1.00 44.88 200 LEU A O 1
ATOM 1578 N N . PRO A 1 201 ? -5.773 -19.225 -29.682 1.00 43.62 201 PRO A N 1
ATOM 1579 C CA . PRO A 1 201 ? -6.647 -20.201 -30.298 1.00 43.62 2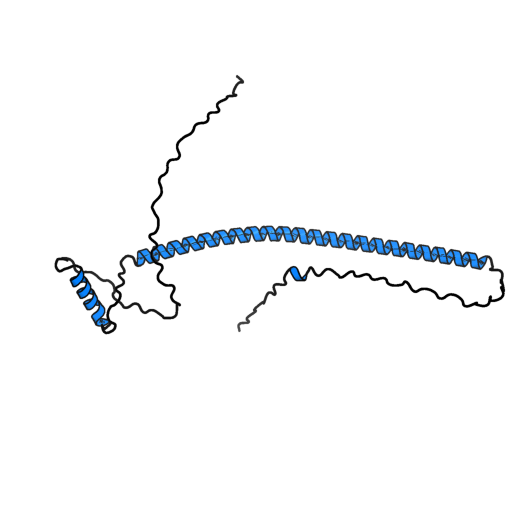01 PRO A CA 1
ATOM 1580 C C . PRO A 1 201 ? -8.015 -19.548 -30.508 1.00 43.62 201 PRO A C 1
ATOM 1582 O O . PRO A 1 201 ? -8.755 -19.247 -29.575 1.00 43.62 201 PRO A O 1
ATOM 1585 N N . HIS A 1 202 ? -8.335 -19.322 -31.775 1.00 49.06 202 HIS A N 1
ATOM 1586 C CA . HIS A 1 202 ? -9.686 -19.092 -32.249 1.00 49.06 202 HIS A CA 1
ATOM 1587 C C . HIS A 1 202 ? -10.451 -20.416 -32.093 1.00 49.06 202 HIS A C 1
ATOM 1589 O O . HIS A 1 202 ? -10.227 -21.341 -32.874 1.00 49.06 202 HIS A O 1
ATOM 1595 N N . GLN A 1 203 ? -11.321 -20.544 -31.090 1.00 40.72 203 GLN A N 1
ATOM 1596 C CA . GLN A 1 203 ? -12.370 -21.562 -31.116 1.00 40.72 203 GLN A CA 1
ATOM 1597 C C . GLN A 1 203 ? -13.730 -20.936 -30.833 1.00 40.72 203 GLN A C 1
ATOM 1599 O O . GLN A 1 203 ? -13.937 -20.232 -29.850 1.00 40.72 203 GLN A O 1
ATOM 1604 N N . ARG A 1 204 ? -14.601 -21.178 -31.813 1.00 42.22 204 ARG A N 1
ATOM 1605 C CA . ARG A 1 204 ? -16.011 -20.831 -31.904 1.00 42.22 204 ARG A CA 1
ATOM 1606 C C . ARG A 1 204 ? -16.770 -21.360 -30.695 1.00 42.22 204 ARG A C 1
ATOM 1608 O O . ARG A 1 204 ? -16.706 -22.554 -30.418 1.00 42.22 204 ARG A O 1
ATOM 1615 N N . GLU A 1 205 ? -17.569 -20.502 -30.079 1.00 39.56 205 GLU A N 1
ATOM 1616 C CA . GLU A 1 205 ? -18.764 -20.952 -29.377 1.00 39.56 205 GLU A CA 1
ATOM 1617 C C . GLU A 1 205 ? -19.901 -20.993 -30.397 1.00 39.56 205 GLU A C 1
ATOM 1619 O O . GLU A 1 205 ? -20.346 -19.966 -30.916 1.00 39.56 205 GLU A O 1
ATOM 1624 N N . ASP A 1 206 ? -20.302 -22.213 -30.747 1.00 42.00 206 ASP A N 1
ATOM 1625 C CA . ASP A 1 206 ? -21.500 -22.469 -31.525 1.00 42.00 206 ASP A CA 1
ATOM 1626 C C . ASP A 1 206 ? -22.744 -22.209 -30.667 1.00 42.00 206 ASP A C 1
ATOM 1628 O O . ASP A 1 206 ? -22.864 -22.640 -29.519 1.00 42.00 206 ASP A O 1
ATOM 1632 N N . ASN A 1 207 ? -23.687 -21.504 -31.287 1.00 42.22 207 ASN A N 1
ATOM 1633 C CA . ASN A 1 207 ? -25.048 -21.284 -30.831 1.00 42.22 207 ASN A CA 1
ATOM 1634 C C . ASN A 1 207 ? -25.749 -22.593 -30.435 1.00 42.22 207 ASN A C 1
ATOM 1636 O O . ASN A 1 207 ? -25.871 -23.506 -31.251 1.00 42.22 207 ASN A O 1
ATOM 1640 N N . ALA A 1 208 ? -26.381 -22.605 -29.261 1.00 41.62 208 ALA A N 1
ATOM 1641 C CA . ALA A 1 208 ? -27.533 -23.461 -29.005 1.00 41.62 208 ALA A CA 1
ATOM 1642 C C . ALA A 1 208 ? -28.620 -22.681 -28.256 1.00 41.62 208 ALA A C 1
ATOM 1644 O O . ALA A 1 208 ? -28.548 -22.414 -27.061 1.00 41.62 208 ALA A O 1
ATOM 1645 N N . SER A 1 209 ? -29.633 -22.318 -29.037 1.00 47.41 209 SER A N 1
ATOM 1646 C CA . SER A 1 209 ? -31.001 -21.973 -28.678 1.00 47.41 209 SER A CA 1
ATOM 1647 C C . SER A 1 209 ? -31.502 -22.556 -27.353 1.00 47.41 209 SER A C 1
ATOM 1649 O O . SER A 1 209 ? -31.478 -23.767 -27.147 1.00 47.41 209 SER A O 1
ATOM 1651 N N . SER A 1 210 ? -32.157 -21.722 -26.546 1.00 43.91 210 SER A N 1
ATOM 1652 C CA . SER A 1 210 ? -33.386 -22.130 -25.860 1.00 43.91 210 SER A CA 1
ATOM 1653 C C . SER A 1 210 ? -34.304 -20.936 -25.633 1.00 43.91 210 SER A C 1
ATOM 1655 O O . SER A 1 210 ? -34.005 -19.986 -24.917 1.00 43.91 210 SER A O 1
ATOM 1657 N N . GLN A 1 211 ? -35.433 -21.025 -26.327 1.00 46.00 211 GLN A N 1
ATOM 1658 C CA . GLN A 1 211 ? -36.625 -20.208 -26.205 1.00 46.00 211 GLN A CA 1
ATOM 1659 C C . GLN A 1 211 ? -37.167 -20.254 -24.773 1.00 46.00 211 GLN A C 1
ATOM 1661 O O . GLN A 1 211 ? -37.280 -21.332 -24.204 1.00 46.00 211 GLN A O 1
ATOM 1666 N N . THR A 1 212 ? -37.655 -19.126 -24.262 1.00 45.19 212 THR A N 1
ATOM 1667 C CA . THR A 1 212 ? -38.936 -19.092 -23.538 1.00 45.19 212 THR A CA 1
ATOM 1668 C C . THR A 1 212 ? -39.605 -17.742 -23.785 1.00 45.19 212 THR A C 1
ATOM 1670 O O . THR A 1 212 ? -39.236 -16.708 -23.240 1.00 45.19 212 THR A O 1
ATOM 1673 N N . SER A 1 213 ? -40.603 -17.754 -24.665 1.00 48.38 213 SER A N 1
ATOM 1674 C CA . SER A 1 213 ? -41.630 -16.720 -24.748 1.00 48.38 213 SER A CA 1
ATOM 1675 C C . SER A 1 213 ? -42.792 -17.117 -23.841 1.00 48.38 213 SER A C 1
ATOM 1677 O O . SER A 1 213 ? -43.205 -18.275 -23.887 1.00 48.38 213 SER A O 1
ATOM 1679 N N . ARG A 1 214 ? -43.333 -16.162 -23.076 1.00 44.19 214 ARG A N 1
ATOM 1680 C CA . ARG A 1 214 ? -44.763 -15.993 -22.716 1.00 44.19 214 ARG A CA 1
ATOM 1681 C C . ARG A 1 214 ? -44.874 -14.803 -21.756 1.00 44.19 214 ARG A C 1
ATOM 1683 O O . ARG A 1 214 ? -44.389 -14.862 -20.637 1.00 44.19 214 ARG A O 1
ATOM 1690 N N . THR A 1 215 ? -45.187 -13.614 -22.272 1.00 55.50 215 THR A N 1
ATOM 1691 C CA . THR A 1 215 ? -46.538 -13.015 -22.356 1.00 55.50 215 THR A CA 1
ATOM 1692 C C . THR A 1 215 ? -47.229 -12.882 -21.002 1.00 55.50 215 THR A C 1
ATOM 1694 O O . THR A 1 215 ? -47.686 -13.879 -20.458 1.00 55.50 215 THR A O 1
ATOM 1697 N N . ASN A 1 216 ? -47.375 -11.639 -20.539 1.00 40.44 216 ASN A N 1
ATOM 1698 C CA . ASN A 1 216 ? -48.562 -11.146 -19.843 1.00 40.44 216 ASN A CA 1
ATOM 1699 C C . ASN A 1 216 ? -48.575 -9.615 -19.947 1.00 40.44 216 ASN A C 1
ATOM 1701 O O . ASN A 1 216 ? -47.882 -8.924 -19.210 1.00 40.44 216 ASN A O 1
ATOM 1705 N N . SER A 1 217 ? -49.355 -9.093 -20.890 1.00 44.66 217 SER A N 1
ATOM 1706 C CA . SER A 1 217 ? -49.886 -7.736 -20.812 1.00 44.66 217 SER A CA 1
ATOM 1707 C C . SER A 1 217 ? -51.316 -7.793 -21.321 1.00 44.66 217 SER A C 1
ATOM 1709 O O . SER A 1 217 ? -51.563 -8.007 -22.506 1.00 44.66 217 SER A O 1
ATOM 1711 N N . LEU A 1 218 ? -52.245 -7.716 -20.377 1.00 55.97 218 LEU A N 1
ATOM 1712 C CA . LEU A 1 218 ? -53.665 -7.546 -20.618 1.00 55.97 218 LEU A CA 1
ATOM 1713 C C . LEU A 1 218 ? -54.189 -6.758 -19.420 1.00 55.97 218 LEU A C 1
ATOM 1715 O O . LEU A 1 218 ? -54.304 -7.320 -18.334 1.00 55.97 218 LEU A O 1
ATOM 1719 N N . HIS A 1 219 ? -54.413 -5.460 -19.606 1.00 48.53 219 HIS A N 1
ATOM 1720 C CA . HIS A 1 219 ? -55.597 -4.743 -19.131 1.00 48.53 219 HIS A CA 1
ATOM 1721 C C . HIS A 1 219 ? -55.701 -3.418 -19.895 1.00 48.53 219 HIS A C 1
ATOM 1723 O O . HIS A 1 219 ? -54.773 -2.609 -19.903 1.00 48.53 219 HIS A O 1
ATOM 1729 N N . GLY A 1 220 ? -56.837 -3.292 -20.574 1.00 41.62 220 GLY A N 1
ATOM 1730 C CA . GLY A 1 220 ? -57.190 -2.365 -21.638 1.00 41.62 220 GLY A CA 1
ATOM 1731 C C . GLY A 1 220 ? -58.242 -3.063 -22.479 1.00 41.62 220 GLY A C 1
ATOM 1732 O O . GLY A 1 220 ? -57.832 -3.732 -23.449 1.00 41.62 220 GLY A O 1
#

pLDDT: mean 73.14, std 22.25, range [35.62, 98.19]

Sequence (220 aa):
MATNYAKKKQNTSMKDMLQKPDLTTRVQGDEPLPPGQLLEMPTDTQTPATKEDKHLLLADFHKAINALHQDFKRTLSDLDKSVRELDSHLTTVESTSADQVLENIDRTTLIEKLEKNYDLLHDKLGDRENRSRCNNIHVRTISAAVSTSDLEAHIWALFGNLLGPDCDQPVLSDRTHRVIFSLSAAEKPPSRCSHQGLLLPHQREDNASSQTSRTNSLHG